Protein AF-A0A0C1K9M5-F1 (afdb_monomer)

Nearest PDB structures (foldseek):
  6gx7-assembly1_G  TM=5.230E-01  e=9.703E-03  Chlamydia pneumoniae
  4nrh-assembly2_C  TM=5.082E-01  e=1.438E-02  Chlamydia pneumoniae
  4p40-assembly1_A  TM=5.026E-01  e=2.987E-02  Chlamydia pneumoniae

Structure (mmCIF, N/CA/C/O backbone):
data_AF-A0A0C1K9M5-F1
#
_entry.id   AF-A0A0C1K9M5-F1
#
loop_
_atom_site.group_PDB
_atom_site.id
_atom_site.type_symbol
_atom_site.label_atom_id
_atom_site.label_alt_id
_atom_site.label_comp_id
_atom_site.label_asym_id
_atom_site.label_entity_id
_atom_site.label_seq_id
_atom_site.pdbx_PDB_ins_code
_atom_site.Cartn_x
_atom_site.Cartn_y
_atom_site.Cartn_z
_atom_site.occupancy
_atom_site.B_iso_or_equiv
_atom_site.auth_seq_id
_atom_site.auth_comp_id
_atom_site.auth_asym_id
_atom_site.auth_atom_id
_atom_site.pdbx_PDB_model_num
ATOM 1 N N . MET A 1 1 ? 26.621 -43.213 45.284 1.00 41.12 1 MET A N 1
ATOM 2 C CA . MET A 1 1 ? 25.323 -43.528 44.655 1.00 41.12 1 MET A CA 1
ATOM 3 C C . MET A 1 1 ? 25.323 -42.844 43.306 1.00 41.12 1 MET A C 1
ATOM 5 O O . MET A 1 1 ? 25.500 -41.634 43.260 1.00 41.12 1 MET A O 1
ATOM 9 N N . VAL A 1 2 ? 25.297 -43.631 42.234 1.00 40.66 2 VAL A N 1
ATOM 10 C CA . VAL A 1 2 ? 25.329 -43.137 40.853 1.00 40.66 2 VAL A CA 1
ATOM 11 C C . VAL A 1 2 ? 23.952 -42.550 40.565 1.00 40.66 2 VAL A C 1
ATOM 13 O O . VAL A 1 2 ? 22.961 -43.266 40.672 1.00 40.66 2 VAL A O 1
ATOM 16 N N . VAL A 1 3 ? 23.879 -41.248 40.294 1.00 47.62 3 VAL A N 1
ATOM 17 C CA . VAL A 1 3 ? 22.633 -40.621 39.842 1.00 47.62 3 VAL A CA 1
ATOM 18 C C . VAL A 1 3 ? 22.453 -41.049 38.392 1.00 47.62 3 VAL A C 1
ATOM 20 O O . VAL A 1 3 ? 23.206 -40.621 37.519 1.00 47.62 3 VAL A O 1
ATOM 23 N N . ASP A 1 4 ? 21.524 -41.973 38.170 1.00 48.09 4 ASP A N 1
ATOM 24 C CA . ASP A 1 4 ? 21.158 -42.450 36.844 1.00 48.09 4 ASP A CA 1
ATOM 25 C C . ASP A 1 4 ? 20.525 -41.288 36.058 1.00 48.09 4 ASP A C 1
ATOM 27 O O . ASP A 1 4 ? 19.419 -40.834 36.347 1.00 48.09 4 ASP A O 1
ATOM 31 N N . LEU A 1 5 ? 21.285 -40.737 35.110 1.00 51.62 5 LEU A N 1
ATOM 32 C CA . LEU A 1 5 ? 20.897 -39.603 34.265 1.00 51.62 5 LEU A CA 1
ATOM 33 C C . LEU A 1 5 ? 20.194 -40.058 32.969 1.00 51.62 5 LEU A C 1
ATOM 35 O O . LEU A 1 5 ? 19.967 -39.243 32.073 1.00 51.62 5 LEU A O 1
ATOM 39 N N . GLY A 1 6 ? 19.799 -41.334 32.860 1.00 53.66 6 GLY A N 1
ATOM 40 C CA . GLY A 1 6 ? 19.156 -41.909 31.671 1.00 53.66 6 GLY A CA 1
ATOM 41 C C . GLY A 1 6 ? 17.788 -41.315 31.295 1.00 53.66 6 GLY A C 1
ATOM 42 O O . GLY A 1 6 ? 17.236 -41.654 30.252 1.00 53.66 6 GLY A O 1
ATOM 43 N N . HIS A 1 7 ? 17.213 -40.426 32.111 1.00 53.59 7 HIS A N 1
ATOM 44 C CA . HIS A 1 7 ? 15.879 -39.847 31.883 1.00 53.59 7 HIS A CA 1
ATOM 45 C C . HIS A 1 7 ? 15.905 -38.490 31.152 1.00 53.59 7 HIS A C 1
ATOM 47 O O . HIS A 1 7 ? 14.859 -38.013 30.718 1.00 53.59 7 HIS A O 1
ATOM 53 N N . LEU A 1 8 ? 17.086 -37.887 30.963 1.00 51.19 8 LEU A N 1
ATOM 54 C CA . LEU A 1 8 ? 17.255 -36.593 30.278 1.00 51.19 8 LEU A CA 1
ATOM 55 C C . LEU A 1 8 ? 17.430 -36.706 28.753 1.00 51.19 8 LEU A C 1
ATOM 57 O O . LEU A 1 8 ? 17.388 -35.691 28.065 1.00 51.19 8 LEU A O 1
ATOM 61 N N . GLN A 1 9 ? 17.608 -37.918 28.215 1.00 57.06 9 GLN A N 1
ATOM 62 C CA . GLN A 1 9 ? 17.736 -38.163 26.768 1.00 57.06 9 GLN A CA 1
ATOM 63 C C . GLN A 1 9 ? 16.458 -38.706 26.109 1.00 57.06 9 GLN A C 1
ATOM 65 O O . GLN A 1 9 ? 16.409 -38.802 24.886 1.00 57.06 9 GLN A O 1
ATOM 70 N N . ASN A 1 10 ? 15.411 -39.012 26.886 1.00 58.88 10 ASN A N 1
ATOM 71 C CA . ASN A 1 10 ? 14.130 -39.483 26.359 1.00 58.88 10 ASN A CA 1
ATOM 72 C C . ASN A 1 10 ? 13.062 -38.374 26.409 1.00 58.88 10 ASN A C 1
ATOM 74 O O . ASN A 1 10 ? 12.832 -37.795 27.476 1.00 58.88 10 ASN A O 1
ATOM 78 N N . PRO A 1 11 ? 12.349 -38.103 25.296 1.00 61.44 11 PRO A N 1
ATOM 79 C CA . PRO A 1 11 ? 11.339 -37.044 25.230 1.00 61.44 11 PRO A CA 1
ATOM 80 C C . PRO A 1 11 ? 10.170 -37.264 26.200 1.00 61.44 11 PRO A C 1
ATOM 82 O O . PRO A 1 11 ? 9.521 -36.300 26.598 1.00 61.44 11 PRO A O 1
ATOM 85 N N . ASP A 1 12 ? 9.913 -38.504 26.623 1.00 59.03 12 ASP A N 1
ATOM 86 C CA . ASP A 1 12 ? 8.839 -38.819 27.571 1.00 59.03 12 ASP A CA 1
ATOM 87 C C . ASP A 1 12 ? 9.237 -38.614 29.043 1.00 59.03 12 ASP A C 1
ATOM 89 O O . ASP A 1 12 ? 8.390 -38.226 29.849 1.00 59.03 12 ASP A O 1
ATOM 93 N N . GLY A 1 13 ? 10.525 -38.747 29.387 1.00 63.34 13 GLY A N 1
ATOM 94 C CA . GLY A 1 13 ? 11.033 -38.417 30.727 1.00 63.34 13 GLY A CA 1
ATOM 95 C C . GLY A 1 13 ? 10.987 -36.911 30.999 1.00 63.34 13 GLY A C 1
ATOM 96 O O . GLY A 1 13 ? 10.534 -36.469 32.055 1.00 63.34 13 GLY A O 1
ATOM 97 N N . LEU A 1 14 ? 11.337 -36.104 29.993 1.00 62.19 14 LEU A N 1
ATOM 98 C CA . LEU A 1 14 ? 11.203 -34.645 30.049 1.00 62.19 14 LEU A CA 1
ATOM 99 C C . LEU A 1 14 ? 9.739 -34.197 30.175 1.00 62.19 14 LEU A C 1
ATOM 101 O O . LEU A 1 14 ? 9.457 -33.257 30.916 1.00 62.19 14 LEU A O 1
ATOM 105 N N . LYS A 1 15 ? 8.794 -34.878 29.509 1.00 65.81 15 LYS A N 1
ATOM 106 C CA . LYS A 1 15 ? 7.354 -34.591 29.652 1.00 65.81 15 LYS A CA 1
ATOM 107 C C . LYS A 1 15 ? 6.842 -34.875 31.062 1.00 65.81 15 LYS A C 1
ATOM 109 O O . LYS A 1 15 ? 6.072 -34.067 31.572 1.00 65.81 15 LYS A O 1
ATOM 114 N N . GLN A 1 16 ? 7.263 -35.973 31.691 1.00 67.81 16 GLN A N 1
ATOM 115 C CA . GLN A 1 16 ? 6.878 -36.283 33.073 1.00 67.81 16 GLN A CA 1
ATOM 116 C C . GLN A 1 16 ? 7.401 -35.236 34.060 1.00 67.81 16 GLN A C 1
ATOM 118 O O . GLN A 1 16 ? 6.644 -34.778 34.912 1.00 67.81 16 GLN A O 1
ATOM 123 N N . ILE A 1 17 ? 8.648 -34.784 33.896 1.00 67.56 17 ILE A N 1
ATOM 124 C CA . ILE A 1 17 ? 9.224 -33.718 34.732 1.00 67.56 17 ILE A CA 1
ATOM 125 C C . ILE A 1 17 ? 8.465 -32.397 34.527 1.00 67.56 17 ILE A C 1
ATOM 127 O O . ILE A 1 17 ? 8.112 -31.726 35.496 1.00 67.56 17 ILE A O 1
ATOM 131 N N . LEU A 1 18 ? 8.149 -32.038 33.277 1.00 68.88 18 LEU A N 1
ATOM 132 C CA . LEU A 1 18 ? 7.393 -30.820 32.966 1.00 68.88 18 LEU A CA 1
ATOM 133 C C . LEU A 1 18 ? 5.953 -30.867 33.506 1.00 68.88 18 LEU A C 1
ATOM 135 O O . LEU A 1 18 ? 5.387 -29.832 33.856 1.00 68.88 18 LEU A O 1
ATOM 139 N N . MET A 1 19 ? 5.350 -32.058 33.542 1.00 68.88 19 MET A N 1
ATOM 140 C CA . MET A 1 19 ? 4.014 -32.287 34.089 1.00 68.88 19 MET A CA 1
ATOM 141 C C . MET A 1 19 ? 4.025 -32.151 35.616 1.00 68.88 19 MET A C 1
ATOM 143 O O . MET A 1 19 ? 3.214 -31.388 36.132 1.00 68.88 19 MET A O 1
ATOM 147 N N . GLY A 1 20 ? 5.007 -32.745 36.303 1.00 67.69 20 GLY A N 1
ATOM 148 C CA . GLY A 1 20 ? 5.200 -32.572 37.748 1.00 67.69 20 GLY A CA 1
ATOM 149 C C . GLY A 1 20 ? 5.443 -31.112 38.148 1.00 67.69 20 GLY A C 1
ATOM 150 O O . GLY A 1 20 ? 4.781 -30.599 39.041 1.00 67.69 20 GLY A O 1
ATOM 151 N N . MET A 1 21 ? 6.278 -30.377 37.401 1.00 68.06 21 MET A N 1
ATOM 152 C CA . MET A 1 21 ? 6.503 -28.941 37.647 1.00 68.06 21 MET A CA 1
ATOM 153 C C . MET A 1 21 ? 5.236 -28.086 37.480 1.00 68.06 21 MET A C 1
ATOM 155 O O . MET A 1 21 ? 5.058 -27.090 38.182 1.00 68.06 21 MET A O 1
ATOM 159 N N . LYS A 1 22 ? 4.348 -28.438 36.542 1.00 64.88 22 LYS A N 1
ATOM 160 C CA . LYS A 1 22 ? 3.057 -27.748 36.378 1.00 64.88 22 LYS A CA 1
ATOM 161 C C . LYS A 1 22 ? 2.092 -28.066 37.515 1.00 64.88 22 LYS A C 1
ATOM 163 O O . LYS A 1 22 ? 1.300 -27.199 37.882 1.00 64.88 22 LYS A O 1
ATOM 168 N N . GLU A 1 23 ? 2.151 -29.281 38.041 1.00 66.31 23 GLU A N 1
ATOM 169 C CA . GLU A 1 23 ? 1.320 -29.744 39.148 1.00 66.31 23 GLU A CA 1
ATOM 170 C C . GLU A 1 23 ? 1.734 -29.073 40.466 1.00 66.31 23 GLU A C 1
ATOM 172 O O . GLU A 1 23 ? 0.872 -28.553 41.176 1.00 66.31 23 GLU A O 1
ATOM 177 N N . ASP A 1 24 ? 3.040 -28.922 40.704 1.00 64.31 24 ASP A N 1
ATOM 178 C CA . ASP A 1 24 ? 3.591 -28.171 41.840 1.00 64.31 24 ASP A CA 1
ATOM 179 C C . ASP A 1 24 ? 3.262 -26.669 41.759 1.00 64.31 24 ASP A C 1
ATOM 181 O O . ASP A 1 24 ? 2.847 -26.045 42.732 1.00 64.31 24 ASP A O 1
ATOM 185 N N . GLN A 1 25 ? 3.330 -26.063 40.568 1.00 64.69 25 GLN A N 1
ATOM 186 C CA . GLN A 1 25 ? 2.895 -24.669 40.399 1.00 64.69 25 GLN A CA 1
ATOM 187 C C . GLN A 1 25 ? 1.384 -24.481 40.576 1.00 64.69 25 GLN A C 1
ATOM 189 O O . GLN A 1 25 ? 0.926 -23.397 40.953 1.00 64.69 25 GLN A O 1
ATOM 194 N N . ALA A 1 26 ? 0.585 -25.495 40.242 1.00 66.94 26 ALA A N 1
ATOM 195 C CA . ALA A 1 26 ? -0.855 -25.461 40.447 1.00 66.94 26 ALA A CA 1
ATOM 196 C C . ALA A 1 26 ? -1.200 -25.608 41.934 1.00 66.94 26 ALA A C 1
ATOM 198 O O . ALA A 1 26 ? -2.059 -24.869 42.423 1.00 66.94 26 ALA A O 1
ATOM 199 N N . SER A 1 27 ? -0.508 -26.491 42.658 1.00 65.44 27 SER A N 1
ATOM 200 C CA . SER A 1 27 ? -0.693 -26.682 44.097 1.00 65.44 27 SER A CA 1
ATOM 201 C C . SER A 1 27 ? -0.268 -25.437 44.886 1.00 65.44 27 SER A C 1
ATOM 203 O O . SER A 1 27 ? -1.062 -24.944 45.687 1.00 65.44 27 SER A O 1
ATOM 205 N N . ASP A 1 28 ? 0.868 -24.813 44.560 1.00 65.44 28 ASP A N 1
ATOM 206 C CA . ASP A 1 28 ? 1.314 -23.555 45.179 1.00 65.44 28 ASP A CA 1
ATOM 207 C C . ASP A 1 28 ? 0.315 -22.407 44.969 1.00 65.44 28 ASP A C 1
ATOM 209 O O . ASP A 1 28 ? 0.005 -21.647 45.891 1.00 65.44 28 ASP A O 1
ATOM 213 N N . LYS A 1 29 ? -0.267 -22.294 43.766 1.00 67.50 29 LYS A N 1
ATOM 214 C CA . LYS A 1 29 ? -1.312 -21.294 43.479 1.00 67.50 29 LYS A CA 1
ATOM 215 C C . LYS A 1 29 ? -2.590 -21.543 44.274 1.00 67.50 29 LYS A C 1
ATOM 217 O O . LYS A 1 29 ? -3.260 -20.581 44.657 1.00 67.50 29 LYS A O 1
ATOM 222 N N . LEU A 1 30 ? -2.956 -22.802 44.503 1.00 68.44 30 LEU A N 1
ATOM 223 C CA . LEU A 1 30 ? -4.118 -23.158 45.317 1.00 68.44 30 LEU A CA 1
ATOM 224 C C . LEU A 1 30 ? -3.871 -22.856 46.798 1.00 68.44 30 LEU A C 1
ATOM 226 O O . LEU A 1 30 ? -4.753 -22.296 47.446 1.00 68.44 30 LEU A O 1
ATOM 230 N N . VAL A 1 31 ? -2.667 -23.128 47.306 1.00 69.19 31 VAL A N 1
ATOM 231 C CA . VAL A 1 31 ? -2.263 -22.794 48.681 1.00 69.19 31 VAL A CA 1
ATOM 232 C C . VAL A 1 31 ? -2.235 -21.278 48.890 1.00 69.19 31 VAL A C 1
ATOM 234 O O . VAL A 1 31 ? -2.788 -20.788 49.874 1.00 69.19 31 VAL A O 1
ATOM 237 N N . ALA A 1 32 ? -1.694 -20.513 47.938 1.00 65.94 32 ALA A N 1
ATOM 238 C CA . ALA A 1 32 ? -1.711 -19.051 47.992 1.00 65.94 32 ALA A CA 1
ATOM 239 C C . ALA A 1 32 ? -3.145 -18.490 47.991 1.00 65.94 32 ALA A C 1
ATOM 241 O O . ALA A 1 32 ? -3.464 -17.603 48.782 1.00 65.94 32 ALA A O 1
ATOM 242 N N . LYS A 1 33 ? -4.042 -19.040 47.161 1.00 68.50 33 LYS A N 1
ATOM 243 C CA . LYS A 1 33 ? -5.465 -18.662 47.168 1.00 68.50 33 LYS A CA 1
ATOM 244 C C . LYS A 1 33 ? -6.150 -19.010 48.488 1.00 68.50 33 LYS A C 1
ATOM 246 O O . LYS A 1 33 ? -6.892 -18.185 49.010 1.00 68.50 33 LYS A O 1
ATOM 251 N N . ALA A 1 34 ? -5.888 -20.190 49.044 1.00 69.38 34 ALA A N 1
ATOM 252 C CA . ALA A 1 34 ? -6.443 -20.600 50.331 1.00 69.38 34 ALA A CA 1
ATOM 253 C C . ALA A 1 34 ? -5.961 -19.694 51.478 1.00 69.38 34 ALA A C 1
ATOM 255 O O . ALA A 1 34 ? -6.756 -19.329 52.341 1.00 69.38 34 ALA A O 1
ATOM 256 N N . ALA A 1 35 ? -4.693 -19.269 51.458 1.00 69.44 35 ALA A N 1
ATOM 257 C CA . ALA A 1 35 ? -4.140 -18.337 52.439 1.00 69.44 35 ALA A CA 1
ATOM 258 C C . ALA A 1 35 ? -4.779 -16.940 52.352 1.00 69.44 35 ALA A C 1
ATOM 260 O O . ALA A 1 35 ? -5.082 -16.344 53.387 1.00 69.44 35 ALA A O 1
ATOM 261 N N . ILE A 1 36 ? -5.041 -16.441 51.137 1.00 70.19 36 ILE A N 1
ATOM 262 C CA . ILE A 1 36 ? -5.749 -15.168 50.927 1.00 70.19 36 ILE A CA 1
ATOM 263 C C . ILE A 1 36 ? -7.175 -15.262 51.480 1.00 70.19 36 ILE A C 1
ATOM 265 O O . ILE A 1 36 ? -7.547 -14.445 52.318 1.00 70.19 36 ILE A O 1
ATOM 269 N N . ILE A 1 37 ? -7.926 -16.306 51.118 1.00 70.88 37 ILE A N 1
ATOM 270 C CA . ILE A 1 37 ? -9.303 -16.515 51.597 1.00 70.88 37 ILE A CA 1
ATOM 271 C C . ILE A 1 37 ? -9.343 -16.633 53.129 1.00 70.88 37 ILE A C 1
ATOM 273 O O . ILE A 1 37 ? -10.191 -16.026 53.777 1.00 70.88 37 ILE A O 1
ATOM 277 N N . ALA A 1 38 ? -8.401 -17.361 53.735 1.00 68.88 38 ALA A N 1
ATOM 278 C CA . ALA A 1 38 ? -8.312 -17.478 55.190 1.00 68.88 38 ALA A CA 1
ATOM 279 C C . ALA A 1 38 ? -7.983 -16.134 55.868 1.00 68.88 38 ALA A C 1
ATOM 281 O O . ALA A 1 38 ? -8.487 -15.846 56.956 1.00 68.88 38 ALA A O 1
ATOM 282 N N . SER A 1 39 ? -7.157 -15.296 55.233 1.00 67.25 39 SER A N 1
ATOM 283 C CA . SER A 1 39 ? -6.843 -13.954 55.734 1.00 67.25 39 SER A CA 1
ATOM 284 C C . SER A 1 39 ? -8.034 -12.994 55.634 1.00 67.25 39 SER A C 1
ATOM 286 O O . SER A 1 39 ? -8.283 -12.244 56.577 1.00 67.25 39 SER A O 1
ATOM 288 N N . GLU A 1 40 ? -8.817 -13.080 54.556 1.00 68.38 40 GLU A N 1
ATOM 289 C CA . GLU A 1 40 ? -10.050 -12.309 54.360 1.00 68.38 40 GLU A CA 1
ATOM 290 C C . GLU A 1 40 ? -11.115 -12.715 55.386 1.00 68.38 40 GLU A C 1
ATOM 292 O O . GLU A 1 40 ? -11.663 -11.856 56.073 1.00 68.38 40 GLU A O 1
ATOM 297 N N . GLN A 1 41 ? -11.316 -14.018 55.604 1.00 68.88 41 GLN A N 1
ATOM 298 C CA . GLN A 1 41 ? -12.252 -14.523 56.616 1.00 68.88 41 GLN A CA 1
ATOM 299 C C . GLN A 1 41 ? -11.866 -14.098 58.039 1.00 68.88 41 GLN A C 1
ATOM 301 O O . GLN A 1 41 ? -12.727 -13.763 58.853 1.00 68.88 41 GLN A O 1
ATOM 306 N N . LYS A 1 42 ? -10.565 -14.076 58.357 1.00 68.69 42 LYS A N 1
ATOM 307 C CA . LYS A 1 42 ? -10.082 -13.623 59.668 1.00 68.69 42 LYS A CA 1
ATOM 308 C C . LYS A 1 42 ? -10.295 -12.118 59.866 1.00 68.69 42 LYS A C 1
ATOM 310 O O . LYS A 1 42 ? -10.619 -11.704 60.978 1.00 68.69 42 LYS A O 1
ATOM 315 N N . ALA A 1 43 ? -10.154 -11.319 58.808 1.00 63.94 43 ALA A N 1
ATOM 316 C CA . ALA A 1 43 ? -10.455 -9.890 58.835 1.00 63.94 43 ALA A CA 1
ATOM 317 C C . ALA A 1 43 ? -11.964 -9.625 59.000 1.00 63.94 43 ALA A C 1
ATOM 319 O O . ALA A 1 43 ? -12.346 -8.803 59.831 1.00 63.94 43 ALA A O 1
ATOM 320 N N . GLU A 1 44 ? -12.824 -10.372 58.300 1.00 64.75 44 GLU A N 1
ATOM 321 C CA . GLU A 1 44 ? -14.287 -10.260 58.419 1.00 64.75 44 GLU A CA 1
ATOM 322 C C . GLU A 1 44 ? -14.795 -10.624 59.823 1.00 64.75 44 GLU A C 1
ATOM 324 O O . GLU A 1 44 ? -15.626 -9.910 60.388 1.00 64.75 44 GLU A O 1
ATOM 329 N N . LEU A 1 45 ? -14.257 -11.684 60.437 1.00 62.50 45 LEU A N 1
ATOM 330 C CA . LEU A 1 45 ? -14.605 -12.078 61.809 1.00 62.50 45 LEU A CA 1
ATOM 331 C C . LEU A 1 45 ? -14.176 -11.028 62.846 1.00 62.50 45 LEU A C 1
ATOM 333 O O . LEU A 1 45 ? -14.889 -10.783 63.821 1.00 62.50 45 LEU A O 1
ATOM 337 N N . GLN A 1 46 ? -13.027 -10.382 62.639 1.00 63.78 46 GLN A N 1
ATOM 338 C CA . GLN A 1 46 ? -12.542 -9.315 63.516 1.00 63.78 46 GLN A CA 1
ATOM 339 C C . GLN A 1 46 ? -13.360 -8.021 63.346 1.00 63.78 46 GLN A C 1
ATOM 341 O O . GLN A 1 46 ? -13.580 -7.295 64.320 1.00 63.78 46 GLN A O 1
ATOM 346 N N . GLU A 1 47 ? -13.873 -7.757 62.140 1.00 60.25 47 GLU A N 1
ATOM 347 C CA . GLU A 1 47 ? -14.815 -6.664 61.886 1.00 60.25 47 GLU A CA 1
ATOM 348 C C . GLU A 1 47 ? -16.158 -6.892 62.593 1.00 60.25 47 GLU A C 1
ATOM 350 O O . GLU A 1 47 ? -16.620 -5.986 63.290 1.00 60.25 47 GLU A O 1
ATOM 355 N N . GLN A 1 48 ? -16.734 -8.095 62.520 1.00 59.84 48 GLN A N 1
ATOM 356 C CA . GLN A 1 48 ? -18.009 -8.425 63.179 1.00 59.84 48 GLN A CA 1
ATOM 357 C C . GLN A 1 48 ? -17.951 -8.242 64.705 1.00 59.84 48 GLN A C 1
ATOM 359 O O . GLN A 1 48 ? -18.858 -7.662 65.298 1.00 59.84 48 GLN A O 1
ATOM 364 N N . GLN A 1 49 ? -16.841 -8.626 65.345 1.00 58.34 49 GLN A N 1
ATOM 365 C CA . GLN A 1 49 ? -16.642 -8.424 66.789 1.00 58.34 49 GLN A CA 1
ATOM 366 C C . GLN A 1 49 ? -16.476 -6.947 67.191 1.00 58.34 49 GLN A C 1
ATOM 368 O O . GLN A 1 49 ? -16.708 -6.581 68.347 1.00 58.34 49 GLN A O 1
ATOM 373 N N . SER A 1 50 ? -16.052 -6.087 66.259 1.00 56.12 50 SER A N 1
ATOM 374 C CA . SER A 1 50 ? -15.933 -4.642 66.490 1.00 56.12 50 SER A CA 1
ATOM 375 C C . SER A 1 50 ? -17.265 -3.899 66.325 1.00 56.12 50 SER A C 1
ATOM 377 O O . SER A 1 50 ? -17.470 -2.868 66.967 1.00 56.12 50 SER A O 1
ATOM 379 N N . GLU A 1 51 ? -18.188 -4.439 65.523 1.00 53.56 51 GLU A N 1
ATOM 380 C CA . GLU A 1 51 ? -19.518 -3.865 65.281 1.00 53.56 51 GLU A CA 1
ATOM 381 C C . GLU A 1 51 ? -20.466 -4.033 66.482 1.00 53.56 51 GLU A C 1
ATOM 383 O O . GLU A 1 51 ? -21.248 -3.126 66.763 1.00 53.56 51 GLU A O 1
ATOM 388 N N . GLU A 1 52 ? -20.347 -5.119 67.256 1.00 57.06 52 GLU A N 1
ATOM 389 C CA . GLU A 1 52 ? -21.159 -5.343 68.468 1.00 57.06 52 GLU A CA 1
ATOM 390 C C . GLU A 1 52 ? -20.823 -4.384 69.624 1.00 57.06 52 GLU A C 1
ATOM 392 O O . GLU A 1 52 ? -21.661 -4.129 70.488 1.00 57.06 52 GLU A O 1
ATOM 397 N N . LYS A 1 53 ? -19.608 -3.822 69.650 1.00 59.44 53 LYS A N 1
ATOM 398 C CA . LYS A 1 53 ? -19.132 -2.982 70.764 1.00 59.44 53 LYS A CA 1
ATOM 399 C C . LYS A 1 53 ? -19.341 -1.482 70.555 1.00 59.44 53 LYS A C 1
ATOM 401 O O . LYS A 1 53 ? -19.208 -0.728 71.517 1.00 59.44 53 LYS A O 1
ATOM 406 N N . ASN A 1 54 ? -19.654 -1.021 69.338 1.00 68.00 54 ASN A N 1
ATOM 407 C CA . ASN A 1 54 ? -19.880 0.404 69.080 1.00 68.00 54 ASN A CA 1
ATOM 408 C C . ASN A 1 54 ? -20.886 0.657 67.933 1.00 68.00 54 ASN A C 1
ATOM 410 O O . ASN A 1 54 ? -20.499 0.683 66.759 1.00 68.00 54 ASN A O 1
ATOM 414 N N . PRO A 1 55 ? -22.165 0.934 68.250 1.00 63.19 55 PRO A N 1
ATOM 415 C CA . PRO A 1 55 ? -23.210 1.131 67.245 1.00 63.19 55 PRO A CA 1
ATOM 416 C C . PRO A 1 55 ? -22.999 2.380 66.368 1.00 63.19 55 PRO A C 1
ATOM 418 O O . PRO A 1 55 ? -23.476 2.416 65.232 1.00 63.19 55 PRO A O 1
ATOM 421 N N . LEU A 1 56 ? -22.248 3.387 66.836 1.00 64.62 56 LEU A N 1
ATOM 422 C CA . LEU A 1 56 ? -21.940 4.585 66.043 1.00 64.62 56 LEU A CA 1
ATOM 423 C C . LEU A 1 56 ? -20.914 4.292 64.936 1.00 64.62 56 LEU A C 1
ATOM 425 O O . LEU A 1 56 ? -21.035 4.797 63.819 1.00 64.62 56 LEU A O 1
ATOM 429 N N . ALA A 1 57 ? -19.927 3.437 65.222 1.00 63.12 57 ALA A N 1
ATOM 430 C CA . ALA A 1 57 ? -18.916 3.026 64.249 1.00 63.12 57 ALA A CA 1
ATOM 431 C C . ALA A 1 57 ? -19.523 2.176 63.117 1.00 63.12 57 ALA A C 1
ATOM 433 O O . ALA A 1 57 ? -19.127 2.311 61.957 1.00 63.12 57 ALA A O 1
ATOM 434 N N . ALA A 1 58 ? -20.534 1.360 63.431 1.00 63.03 58 ALA A N 1
ATOM 435 C CA . ALA A 1 58 ? -21.284 0.590 62.441 1.00 63.03 58 ALA A CA 1
ATOM 436 C C . ALA A 1 58 ? -22.086 1.495 61.482 1.00 63.03 58 ALA A C 1
ATOM 438 O O . ALA A 1 58 ? -22.126 1.240 60.277 1.00 63.03 58 ALA A O 1
ATOM 439 N N . ALA A 1 59 ? -22.685 2.581 61.985 1.00 64.88 59 ALA A N 1
ATOM 440 C CA . ALA A 1 59 ? -23.429 3.535 61.159 1.00 64.88 59 ALA A CA 1
ATOM 441 C C . ALA A 1 59 ? -22.519 4.304 60.179 1.00 64.88 59 ALA A C 1
ATOM 443 O O . ALA A 1 59 ? -22.822 4.366 58.987 1.00 64.88 59 ALA A O 1
ATOM 444 N N . LEU A 1 60 ? -21.370 4.802 60.652 1.00 64.75 60 LEU A N 1
ATOM 445 C CA . LEU A 1 60 ? -20.373 5.507 59.828 1.00 64.75 60 LEU A CA 1
ATOM 446 C C . LEU A 1 60 ? -19.780 4.615 58.722 1.00 64.75 60 LEU A C 1
ATOM 448 O O . LEU A 1 60 ? -19.614 5.041 57.577 1.00 64.75 60 LEU A O 1
ATOM 452 N N . ARG A 1 61 ? -19.532 3.335 59.017 1.00 62.69 61 ARG A N 1
ATOM 453 C CA . ARG A 1 61 ? -19.016 2.384 58.020 1.00 62.69 61 ARG A CA 1
ATOM 454 C C . ARG A 1 61 ? -20.053 1.992 56.966 1.00 62.69 61 ARG A C 1
ATOM 456 O O . ARG A 1 61 ? -19.686 1.750 55.816 1.00 62.69 61 ARG A O 1
ATOM 463 N N . ARG A 1 62 ? -21.347 1.955 57.310 1.00 63.84 62 ARG A N 1
ATOM 464 C CA . ARG A 1 62 ? -22.431 1.725 56.334 1.00 63.84 62 ARG A CA 1
ATOM 465 C C . ARG A 1 62 ? -22.527 2.868 55.324 1.00 63.84 62 ARG A C 1
ATOM 467 O O . ARG A 1 62 ? -22.652 2.587 54.131 1.00 63.84 62 ARG A O 1
ATOM 474 N N . SER A 1 63 ? -22.383 4.120 55.767 1.00 60.72 63 SER A N 1
ATOM 475 C CA . SER A 1 63 ? -22.285 5.262 54.849 1.00 60.72 63 SER A CA 1
ATOM 476 C C . SER A 1 63 ? -21.038 5.181 53.965 1.00 60.72 63 SER A C 1
ATOM 478 O O . SER A 1 63 ? -21.147 5.363 52.754 1.00 60.72 63 SER A O 1
ATOM 480 N N . ASP A 1 64 ? -19.881 4.794 54.511 1.00 60.66 64 ASP A N 1
ATOM 481 C CA . ASP A 1 64 ? -18.655 4.633 53.717 1.00 60.66 64 ASP A CA 1
ATOM 482 C C . ASP A 1 64 ? -18.765 3.519 52.666 1.00 60.66 64 ASP A C 1
ATOM 484 O O . ASP A 1 64 ? -18.297 3.681 51.536 1.00 60.66 64 ASP A O 1
ATOM 488 N N . ARG A 1 65 ? -19.410 2.389 52.994 1.00 60.69 65 ARG A N 1
ATOM 489 C CA . ARG A 1 65 ? -19.673 1.306 52.028 1.00 60.69 65 ARG A CA 1
ATOM 490 C C . ARG A 1 65 ? -20.616 1.770 50.912 1.00 60.69 65 ARG A C 1
ATOM 492 O O . ARG A 1 65 ? -20.352 1.461 49.751 1.00 60.69 65 ARG A O 1
ATOM 499 N N . GLN A 1 66 ? -21.651 2.557 51.219 1.00 60.47 66 GLN A N 1
ATOM 500 C CA . GLN A 1 66 ? -22.536 3.145 50.200 1.00 60.47 66 GLN A CA 1
ATOM 501 C C . GLN A 1 66 ? -21.798 4.145 49.295 1.00 60.47 66 GLN A C 1
ATOM 503 O O . GLN A 1 66 ? -21.967 4.110 48.074 1.00 60.47 66 GLN A O 1
ATOM 508 N N . ILE A 1 67 ? -20.911 4.974 49.853 1.00 60.91 67 ILE A N 1
ATOM 509 C CA . ILE A 1 67 ? -20.092 5.920 49.079 1.00 60.91 67 ILE A CA 1
ATOM 510 C C . ILE A 1 67 ? -19.082 5.173 48.186 1.00 60.91 67 ILE A C 1
ATOM 512 O O . ILE A 1 67 ? -18.913 5.509 47.009 1.00 60.91 67 ILE A O 1
ATOM 516 N N . LYS A 1 68 ? -18.448 4.103 48.684 1.00 59.94 68 LYS A N 1
ATOM 517 C CA . LYS A 1 68 ? -17.552 3.236 47.890 1.00 59.94 68 LYS A CA 1
ATOM 518 C C . LYS A 1 68 ? -18.293 2.477 46.779 1.00 59.94 68 LYS A C 1
ATOM 520 O O . LYS A 1 68 ? -17.785 2.363 45.662 1.00 59.94 68 LYS A O 1
ATOM 525 N N . ALA A 1 69 ? -19.514 2.009 47.033 1.00 59.97 69 ALA A N 1
ATOM 526 C CA . ALA A 1 69 ? -20.354 1.380 46.014 1.00 59.97 69 ALA A CA 1
ATOM 527 C C . ALA A 1 69 ? -20.737 2.377 44.904 1.00 59.97 69 ALA A C 1
ATOM 529 O O . ALA A 1 69 ? -20.626 2.061 43.719 1.00 59.97 69 ALA A O 1
ATOM 530 N N . HIS A 1 70 ? -21.086 3.614 45.265 1.00 57.34 70 HIS A N 1
ATOM 531 C CA . HIS A 1 70 ? -21.448 4.641 44.290 1.00 57.34 70 HIS A CA 1
ATOM 532 C C . HIS A 1 70 ? -20.236 5.120 43.473 1.00 57.34 70 HIS A C 1
ATOM 534 O O . HIS A 1 70 ? -20.326 5.290 42.260 1.00 57.34 70 HIS A O 1
ATOM 540 N N . THR A 1 71 ? -19.068 5.280 44.099 1.00 59.50 71 THR A N 1
ATOM 541 C CA . THR A 1 71 ? -17.827 5.662 43.398 1.00 59.50 71 THR A CA 1
ATOM 542 C C . THR A 1 71 ? -17.283 4.550 42.502 1.00 59.50 71 THR A C 1
ATOM 544 O O . THR A 1 71 ? -16.798 4.849 41.413 1.00 59.50 71 THR A O 1
ATOM 547 N N . SER A 1 72 ? -17.403 3.275 42.890 1.00 59.19 72 SER A N 1
ATOM 548 C CA . SER A 1 72 ? -17.035 2.150 42.017 1.00 59.19 72 SER A CA 1
ATOM 549 C C . SER A 1 72 ? -17.987 2.005 40.826 1.00 59.19 72 SER A C 1
ATOM 551 O O . SER A 1 72 ? -17.524 1.775 39.713 1.00 59.19 72 SER A O 1
ATOM 553 N N . SER A 1 73 ? -19.292 2.232 41.017 1.00 57.25 73 SER A N 1
ATOM 554 C CA . SER A 1 73 ? -20.277 2.265 39.927 1.00 57.25 73 SER A CA 1
ATOM 555 C C . SER A 1 73 ? -20.023 3.427 38.959 1.00 57.25 73 SER A C 1
ATOM 557 O O . SER A 1 73 ? -20.002 3.235 37.746 1.00 57.25 73 SER A O 1
ATOM 559 N N . VAL A 1 74 ? -19.709 4.621 39.475 1.00 57.59 74 VAL A N 1
ATOM 560 C CA . VAL A 1 74 ? -19.359 5.790 38.649 1.00 57.59 74 VAL A CA 1
ATOM 561 C C . VAL A 1 74 ? -18.024 5.599 37.920 1.00 57.59 74 VAL A C 1
ATOM 563 O O . VAL A 1 74 ? -17.903 6.018 36.770 1.00 57.59 74 VAL A O 1
ATOM 566 N N . LYS A 1 75 ? -17.031 4.937 38.531 1.00 57.66 75 LYS A N 1
ATOM 567 C CA . LYS A 1 75 ? -15.777 4.566 37.852 1.00 57.66 75 LYS A CA 1
ATOM 568 C C . LYS A 1 75 ? -16.014 3.537 36.748 1.00 57.66 75 LYS A C 1
ATOM 570 O O . LYS A 1 75 ? -15.573 3.779 35.634 1.00 57.66 75 LYS A O 1
ATOM 575 N N . LYS A 1 76 ? -16.805 2.488 37.001 1.00 56.12 76 LYS A N 1
ATOM 576 C CA . LYS A 1 76 ? -17.216 1.518 35.970 1.00 56.12 76 LYS A CA 1
ATOM 577 C C . LYS A 1 76 ? -18.010 2.174 34.839 1.00 56.12 76 LYS A C 1
ATOM 579 O O . LYS A 1 76 ? -17.804 1.843 33.681 1.00 56.12 76 LYS A O 1
ATOM 584 N N . ALA A 1 77 ? -18.874 3.142 35.146 1.00 53.97 77 ALA A N 1
ATOM 585 C CA . ALA A 1 77 ? -19.612 3.903 34.139 1.00 53.97 77 ALA A CA 1
ATOM 586 C C . ALA A 1 77 ? -18.714 4.872 33.348 1.00 53.97 77 ALA A C 1
ATOM 588 O O . ALA A 1 77 ? -18.956 5.095 32.164 1.00 53.97 77 ALA A O 1
ATOM 589 N N . LYS A 1 78 ? -17.666 5.434 33.967 1.00 52.09 78 LYS A N 1
ATOM 590 C CA . LYS A 1 78 ? -16.635 6.217 33.268 1.00 52.09 78 LY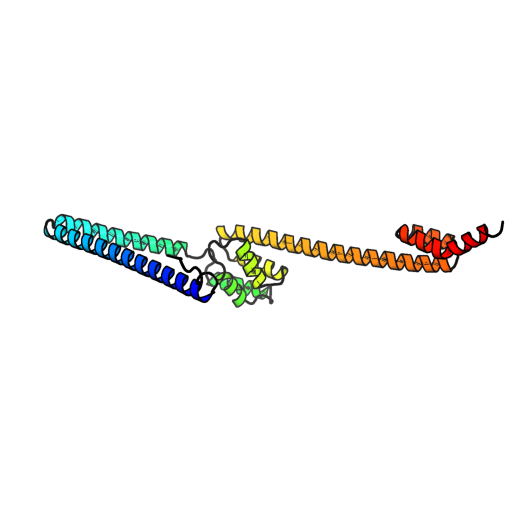S A CA 1
ATOM 591 C C . LYS A 1 78 ? -15.746 5.339 32.391 1.00 52.09 78 LYS A C 1
ATOM 593 O O . LYS A 1 78 ? -15.493 5.729 31.263 1.00 52.09 78 LYS A O 1
ATOM 598 N N . GLU A 1 79 ? -15.328 4.167 32.857 1.00 50.53 79 GLU A N 1
ATOM 599 C CA . GLU A 1 79 ? -14.569 3.189 32.063 1.00 50.53 79 GLU A CA 1
ATOM 600 C C . GLU A 1 79 ? -15.405 2.654 30.892 1.00 50.53 79 GLU A C 1
ATOM 602 O O . GLU A 1 79 ? -14.922 2.605 29.767 1.00 50.53 79 GLU A O 1
ATOM 607 N N . ALA A 1 80 ? -16.694 2.378 31.106 1.00 49.44 80 ALA A N 1
ATOM 608 C CA . ALA A 1 80 ? -17.617 1.992 30.039 1.00 49.44 80 ALA A CA 1
ATOM 609 C C . ALA A 1 80 ? -17.899 3.128 29.035 1.00 49.44 80 ALA A C 1
ATOM 611 O O . ALA A 1 80 ? -18.164 2.853 27.868 1.00 49.44 80 ALA A O 1
ATOM 612 N N . LYS A 1 81 ? -17.826 4.400 29.458 1.00 49.12 81 LYS A N 1
ATOM 613 C CA . LYS A 1 81 ? -17.908 5.570 28.561 1.00 49.12 81 LYS A CA 1
ATOM 614 C C . LYS A 1 81 ? -16.588 5.886 27.853 1.00 49.12 81 LYS A C 1
ATOM 616 O O . LYS A 1 81 ? -16.627 6.360 26.731 1.00 49.12 81 LYS A O 1
ATOM 621 N N . LEU A 1 82 ? -15.438 5.595 28.456 1.00 46.78 82 LEU A N 1
ATOM 622 C CA . LEU A 1 82 ? -14.129 5.649 27.789 1.00 46.78 82 LEU A CA 1
ATOM 623 C C . LEU A 1 82 ? -13.956 4.515 26.767 1.00 46.78 82 LEU A C 1
ATOM 625 O O . LEU A 1 82 ? -13.220 4.681 25.805 1.00 46.78 82 LEU A O 1
ATOM 629 N N . ALA A 1 83 ? -14.681 3.408 26.940 1.00 46.41 83 ALA A N 1
ATOM 630 C CA . ALA A 1 83 ? -14.818 2.340 25.952 1.00 46.41 83 ALA A CA 1
ATOM 631 C C . ALA A 1 83 ? -15.889 2.624 24.873 1.00 46.41 83 ALA A C 1
ATOM 633 O O . ALA A 1 83 ? -16.123 1.778 24.005 1.00 46.41 83 ALA A O 1
ATOM 634 N N . GLN A 1 84 ? -16.561 3.788 24.895 1.00 48.97 84 GLN A N 1
ATOM 635 C CA . GLN A 1 84 ? -17.372 4.229 23.756 1.00 48.97 84 GLN A CA 1
ATOM 636 C C . GLN A 1 84 ? -16.430 4.697 22.649 1.00 48.97 84 GLN A C 1
ATOM 638 O O . GLN A 1 84 ? -16.027 5.854 22.595 1.00 48.97 84 GLN A O 1
ATOM 643 N N . LYS A 1 85 ? -16.056 3.705 21.834 1.00 56.03 85 LYS A N 1
ATOM 644 C CA . LYS A 1 85 ? -15.452 3.732 20.501 1.00 56.03 85 LYS A CA 1
ATOM 645 C C . LYS A 1 85 ? -15.189 5.137 19.959 1.00 56.03 85 LYS A C 1
ATOM 647 O O . LYS A 1 85 ? -16.124 5.899 19.728 1.00 56.03 85 LYS A O 1
ATOM 652 N N . LYS A 1 86 ? -13.933 5.398 19.587 1.00 61.97 86 LYS A N 1
ATOM 653 C CA . LYS A 1 86 ? -13.492 6.537 18.755 1.00 61.97 86 LYS A CA 1
ATOM 654 C C . LYS A 1 86 ? -14.096 6.527 17.334 1.00 61.97 86 LYS A C 1
ATOM 656 O O . LYS A 1 86 ? -13.493 7.050 16.408 1.00 61.97 86 LYS A O 1
ATOM 661 N N . LEU A 1 87 ? -15.240 5.888 17.123 1.00 67.06 87 LEU A N 1
ATOM 662 C CA . LEU A 1 87 ? -15.926 5.747 15.846 1.00 67.06 87 LEU A CA 1
ATOM 663 C C . LEU A 1 87 ? -17.212 6.570 15.880 1.00 67.06 87 LEU A C 1
ATOM 665 O O . LEU A 1 87 ? -17.799 6.784 16.943 1.00 67.06 87 LEU A O 1
ATOM 669 N N . MET A 1 88 ? -17.655 7.012 14.706 1.00 74.94 88 MET A N 1
ATOM 670 C CA . MET A 1 88 ? -18.959 7.654 14.548 1.00 74.94 88 MET A CA 1
ATOM 671 C C . MET A 1 88 ? -20.101 6.769 15.085 1.00 74.94 88 MET A C 1
ATOM 673 O O . MET A 1 88 ? -19.969 5.539 15.133 1.00 74.94 88 MET A O 1
ATOM 677 N N . PRO A 1 89 ? -21.241 7.371 15.476 1.00 78.50 89 PRO A N 1
ATOM 678 C CA . PRO A 1 89 ? -22.440 6.631 15.846 1.00 78.50 89 PRO A CA 1
ATOM 679 C C . PRO A 1 89 ? -22.800 5.566 14.793 1.00 78.50 89 PRO A C 1
ATOM 681 O O . PRO A 1 89 ? -22.681 5.828 13.596 1.00 78.50 89 PRO A O 1
ATOM 684 N N . PRO A 1 90 ? -23.301 4.384 15.196 1.00 76.81 90 PRO A N 1
ATOM 685 C CA . PRO A 1 90 ? -23.495 3.248 14.289 1.00 76.81 90 PRO A CA 1
ATOM 686 C C . PRO A 1 90 ? -24.404 3.557 13.088 1.00 76.81 90 PRO A C 1
ATOM 688 O O . PRO A 1 90 ? -24.149 3.064 11.997 1.00 76.81 90 PRO A O 1
ATOM 691 N N . LYS A 1 91 ? -25.407 4.431 13.255 1.00 79.44 91 LYS A N 1
ATOM 692 C CA . LYS A 1 91 ? -26.273 4.883 12.150 1.00 79.44 91 LYS A CA 1
ATOM 693 C C . LYS A 1 91 ? -25.518 5.693 11.092 1.00 79.44 91 LYS A C 1
ATOM 695 O O . LYS A 1 91 ? -25.664 5.436 9.905 1.00 79.44 91 LYS A O 1
ATOM 700 N N . GLU A 1 92 ? -24.689 6.640 11.525 1.00 81.12 92 GLU A N 1
ATOM 701 C CA . GLU A 1 92 ? -23.880 7.467 10.619 1.00 81.12 92 GLU A CA 1
ATOM 702 C C . GLU A 1 92 ? -22.810 6.626 9.915 1.00 81.12 92 GLU A C 1
ATOM 704 O O . GLU A 1 92 ? -22.472 6.865 8.758 1.00 81.12 92 GLU A O 1
ATOM 709 N N . LEU A 1 93 ? -22.304 5.604 10.606 1.00 83.69 93 LEU A N 1
ATOM 710 C CA . LEU A 1 93 ? -21.317 4.674 10.077 1.00 83.69 93 LEU A CA 1
ATOM 711 C C . LEU A 1 93 ? -21.918 3.773 8.983 1.00 83.69 93 LEU A C 1
ATOM 713 O O . LEU A 1 93 ? -21.295 3.593 7.936 1.00 83.69 93 LEU A O 1
ATOM 717 N N . GLU A 1 94 ? -23.143 3.274 9.172 1.00 84.94 94 GLU A N 1
ATOM 718 C CA . GLU A 1 94 ? -23.894 2.547 8.139 1.00 84.94 94 GLU A CA 1
ATOM 719 C C . GLU A 1 94 ? -24.189 3.421 6.912 1.00 84.94 94 GLU A C 1
ATOM 721 O O . GLU A 1 94 ? -23.975 2.981 5.780 1.00 84.94 94 GLU A O 1
ATOM 726 N N . GLU A 1 95 ? -24.628 4.666 7.112 1.00 87.00 95 GLU A N 1
ATOM 727 C CA . GLU A 1 95 ? -24.889 5.612 6.018 1.00 87.00 95 GLU A CA 1
ATOM 728 C C . GLU A 1 95 ? -23.615 5.916 5.217 1.00 87.00 95 GLU A C 1
ATOM 730 O O . GLU A 1 95 ? -23.616 5.822 3.986 1.00 87.00 95 GLU A O 1
ATOM 735 N N . ARG A 1 96 ? -22.496 6.179 5.904 1.00 84.25 96 ARG A N 1
ATOM 736 C CA . ARG A 1 96 ? -21.173 6.361 5.286 1.00 84.25 96 ARG A CA 1
ATOM 737 C C . ARG A 1 96 ? -20.716 5.124 4.525 1.00 84.25 96 ARG A C 1
ATOM 739 O O . ARG A 1 96 ? -20.189 5.260 3.424 1.00 84.25 96 ARG A O 1
ATOM 746 N N . ALA A 1 97 ? -20.904 3.929 5.083 1.00 87.19 97 ALA A N 1
ATOM 747 C CA . ALA A 1 97 ? -20.534 2.679 4.422 1.00 87.19 97 ALA A CA 1
ATOM 748 C C . ALA A 1 97 ? -21.357 2.458 3.144 1.00 87.19 97 ALA A C 1
ATOM 750 O O . ALA A 1 97 ? -20.814 2.051 2.116 1.00 87.19 97 ALA A O 1
ATOM 751 N N . GLN A 1 98 ? -22.654 2.776 3.172 1.00 88.50 98 GLN A N 1
ATOM 752 C CA . GLN A 1 98 ? -23.510 2.717 1.988 1.00 88.50 98 GLN A CA 1
ATOM 753 C C . GLN A 1 98 ? -23.110 3.750 0.932 1.00 88.50 98 GLN A C 1
ATOM 755 O O . GLN A 1 98 ? -23.037 3.415 -0.250 1.00 88.50 98 GLN A O 1
ATOM 760 N N . GLU A 1 99 ? -22.830 4.992 1.325 1.00 88.94 99 GLU A N 1
ATOM 761 C CA . GLU A 1 99 ? -22.389 6.036 0.396 1.00 88.94 99 GLU A CA 1
ATOM 762 C C . GLU A 1 99 ? -21.040 5.686 -0.246 1.00 88.94 99 GLU A C 1
ATOM 764 O O . GLU A 1 99 ? -20.869 5.823 -1.460 1.00 88.94 99 GLU A O 1
ATOM 769 N N . PHE A 1 100 ? -20.103 5.164 0.547 1.00 88.19 100 PHE A N 1
ATOM 770 C CA . PHE A 1 100 ? -18.800 4.725 0.063 1.00 88.19 100 PHE A CA 1
ATOM 771 C C . PHE A 1 100 ? -18.923 3.545 -0.906 1.00 88.19 100 PHE A C 1
ATOM 773 O O . PHE A 1 100 ? -18.300 3.560 -1.965 1.00 88.19 100 PHE A O 1
ATOM 780 N N . SER A 1 101 ? -19.787 2.575 -0.597 1.00 89.06 101 SER A N 1
ATOM 781 C CA . SER A 1 101 ? -20.077 1.434 -1.472 1.00 89.06 101 SER A CA 1
ATOM 782 C C . SER A 1 101 ? -20.729 1.848 -2.797 1.00 89.06 101 SER A C 1
ATOM 784 O O . SER A 1 101 ? -20.418 1.292 -3.847 1.00 89.06 101 SER A O 1
ATOM 786 N N . ARG A 1 102 ? -21.580 2.887 -2.796 1.00 89.62 102 ARG A N 1
ATOM 787 C CA . ARG A 1 102 ? -22.150 3.449 -4.036 1.00 89.62 102 ARG A CA 1
ATOM 788 C C . ARG A 1 102 ? -21.086 4.058 -4.946 1.00 89.62 102 ARG A C 1
ATOM 790 O O . ARG A 1 102 ? -21.218 3.976 -6.163 1.00 89.62 102 ARG A O 1
ATOM 797 N N . ARG A 1 103 ? -20.062 4.692 -4.367 1.00 87.44 103 ARG A N 1
ATOM 798 C CA . ARG A 1 103 ? -18.935 5.273 -5.117 1.00 87.44 103 ARG A CA 1
ATOM 799 C C . ARG A 1 103 ? -17.921 4.216 -5.542 1.00 87.44 103 ARG A C 1
ATOM 801 O O . ARG A 1 103 ? -17.316 4.355 -6.599 1.00 87.44 103 ARG A O 1
ATOM 808 N N . ASN A 1 104 ? -17.764 3.171 -4.736 1.00 85.56 104 ASN A N 1
ATOM 809 C CA . ASN A 1 104 ? -16.797 2.104 -4.932 1.00 85.56 104 ASN A CA 1
ATOM 810 C C . ASN A 1 104 ? -17.493 0.732 -4.807 1.00 85.56 104 ASN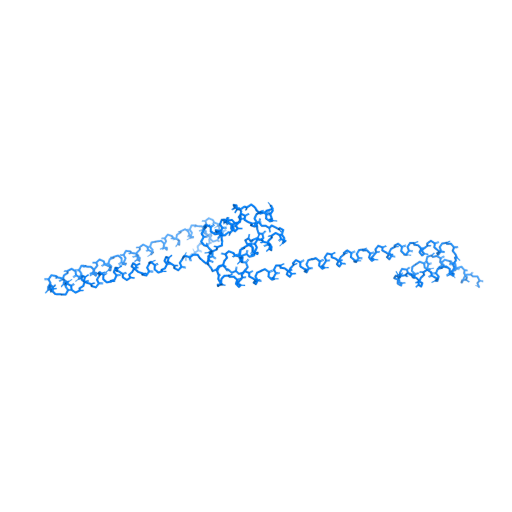 A C 1
ATOM 812 O O . ASN A 1 104 ? -17.512 0.156 -3.714 1.00 85.56 104 ASN A O 1
ATOM 816 N N . PRO A 1 105 ? -18.045 0.185 -5.910 1.00 83.88 105 PRO A N 1
ATOM 817 C CA . PRO A 1 105 ? -18.795 -1.078 -5.915 1.00 83.88 105 PRO A CA 1
ATOM 818 C C . PRO A 1 105 ? -18.016 -2.289 -5.383 1.00 83.88 105 PRO A C 1
ATOM 820 O O . PRO A 1 105 ? -18.608 -3.277 -4.956 1.00 83.88 105 PRO A O 1
ATOM 823 N N . GLN A 1 106 ? -16.687 -2.215 -5.411 1.00 82.75 106 GLN A N 1
ATOM 824 C CA . GLN A 1 106 ? -15.768 -3.228 -4.906 1.00 82.75 106 GLN A CA 1
ATOM 825 C C . GLN A 1 106 ? -15.754 -3.337 -3.369 1.00 82.75 106 GLN A C 1
ATOM 827 O O . GLN A 1 106 ? -15.261 -4.328 -2.839 1.00 82.75 106 GLN A O 1
ATOM 832 N N . PHE A 1 107 ? -16.337 -2.369 -2.651 1.00 86.12 107 PHE A N 1
ATOM 833 C CA . PHE A 1 107 ? -16.470 -2.410 -1.194 1.00 86.12 107 PHE A CA 1
ATOM 834 C C . PHE A 1 107 ? -17.931 -2.619 -0.785 1.00 86.12 107 PHE A C 1
ATOM 836 O O . PHE A 1 107 ? -18.716 -1.666 -0.802 1.00 86.12 107 PHE A O 1
ATOM 843 N N . PRO A 1 108 ? -18.335 -3.837 -0.386 1.00 86.12 108 PRO A N 1
ATOM 844 C CA . PRO A 1 108 ? -19.666 -4.054 0.161 1.00 86.12 108 PRO A CA 1
ATOM 845 C C . PRO A 1 108 ? -19.798 -3.368 1.535 1.00 86.12 108 PRO A C 1
ATOM 847 O O . PRO A 1 108 ? -18.865 -3.446 2.342 1.00 86.12 108 PRO A O 1
ATOM 850 N N . PRO A 1 109 ? -20.959 -2.768 1.875 1.00 85.25 109 PRO A N 1
ATOM 851 C CA . PRO A 1 109 ? -21.139 -2.063 3.148 1.00 85.25 109 PRO A CA 1
ATOM 852 C C . PRO A 1 109 ? -20.880 -2.965 4.359 1.00 85.25 109 PRO A C 1
ATOM 854 O O . PRO A 1 109 ? -20.263 -2.541 5.329 1.00 85.25 109 PRO A O 1
ATOM 857 N N . ALA A 1 110 ? -21.280 -4.238 4.272 1.00 83.50 110 ALA A N 1
ATOM 858 C CA . ALA A 1 110 ? -21.032 -5.235 5.312 1.00 83.50 110 ALA A CA 1
ATOM 859 C C . ALA A 1 110 ? -19.532 -5.503 5.544 1.00 83.50 110 ALA A C 1
ATOM 861 O O . ALA A 1 110 ? -19.118 -5.697 6.683 1.00 83.50 110 ALA A O 1
ATOM 862 N N . GLY A 1 111 ? -18.712 -5.476 4.486 1.00 82.88 111 GLY A N 1
ATOM 863 C CA . GLY A 1 111 ? -17.260 -5.647 4.596 1.00 82.88 111 GLY A CA 1
ATOM 864 C C . GLY A 1 111 ? -16.580 -4.437 5.237 1.00 82.88 111 GLY A C 1
ATOM 865 O O . GLY A 1 111 ? -15.699 -4.592 6.076 1.00 82.88 111 GLY A O 1
ATOM 866 N N . LEU A 1 112 ? -17.040 -3.226 4.909 1.00 83.88 112 LEU A N 1
ATOM 867 C CA . LEU A 1 112 ? -16.569 -1.990 5.542 1.00 83.88 112 LEU A CA 1
ATOM 868 C C . LEU A 1 112 ? -16.953 -1.925 7.027 1.00 83.88 112 LEU A C 1
ATOM 870 O O . LEU A 1 112 ? -16.137 -1.538 7.860 1.00 83.88 112 LEU A O 1
ATOM 874 N N . LEU A 1 113 ? -18.168 -2.357 7.370 1.00 85.00 113 LEU A N 1
ATOM 875 C CA . LEU A 1 113 ? -18.619 -2.471 8.757 1.00 85.00 113 LEU A CA 1
ATOM 876 C C . LEU A 1 113 ? -17.767 -3.484 9.534 1.00 85.00 113 LEU A C 1
ATOM 878 O O . LEU A 1 113 ? -17.244 -3.151 10.596 1.00 85.00 113 LEU A O 1
ATOM 882 N N . ALA A 1 114 ? -17.528 -4.670 8.971 1.00 85.31 114 ALA A N 1
ATOM 883 C CA . ALA A 1 114 ? -16.664 -5.680 9.583 1.00 85.31 114 ALA A CA 1
ATOM 884 C C . ALA A 1 114 ? -15.230 -5.165 9.819 1.00 85.31 114 ALA A C 1
ATOM 886 O O . ALA A 1 114 ? -14.631 -5.449 10.857 1.00 85.31 114 ALA A O 1
ATOM 887 N N . LEU A 1 115 ? -14.699 -4.353 8.899 1.00 84.38 115 LEU A N 1
ATOM 888 C CA . LEU A 1 115 ? -13.398 -3.698 9.052 1.00 84.38 115 LEU A CA 1
ATOM 889 C C . LEU A 1 115 ? -13.381 -2.760 10.272 1.00 84.38 115 LEU A C 1
ATOM 891 O O . LEU A 1 115 ? -12.441 -2.781 11.064 1.00 84.38 115 LEU A O 1
ATOM 895 N N . THR A 1 116 ? -14.448 -1.977 10.470 1.00 82.50 116 THR A N 1
ATOM 896 C CA . THR A 1 116 ? -14.567 -1.084 11.638 1.00 82.50 116 THR A CA 1
ATOM 897 C C . THR A 1 116 ? -14.734 -1.836 12.956 1.00 82.50 116 THR A C 1
ATOM 899 O O . THR A 1 116 ? -14.280 -1.357 13.991 1.00 82.50 116 THR A O 1
ATOM 902 N N . GLU A 1 117 ? -15.338 -3.026 12.944 1.00 82.19 117 GLU A N 1
ATOM 903 C CA . GLU A 1 117 ? -15.468 -3.872 14.136 1.00 82.19 117 GLU A CA 1
ATOM 904 C C . GLU A 1 117 ? -14.147 -4.525 14.549 1.00 82.19 117 GLU A C 1
ATOM 906 O O . GLU A 1 117 ? -13.901 -4.733 15.739 1.00 82.19 117 GLU A O 1
ATOM 911 N N . LYS A 1 118 ? -13.287 -4.839 13.576 1.00 81.56 118 LYS A N 1
ATOM 912 C CA . LYS A 1 118 ? -11.945 -5.383 13.817 1.00 81.56 118 LYS A CA 1
ATOM 913 C C . LYS A 1 118 ? -10.972 -4.337 14.352 1.00 81.56 118 LYS A C 1
ATOM 915 O O . LYS A 1 118 ? -9.993 -4.709 15.002 1.00 81.56 118 LYS A O 1
ATOM 920 N N . LEU A 1 119 ? -11.237 -3.058 14.099 1.00 80.00 119 LEU A N 1
ATOM 921 C CA . LEU A 1 119 ? -10.446 -1.940 14.596 1.00 80.00 119 LEU A CA 1
ATOM 922 C C . LEU A 1 119 ? -10.568 -1.859 16.129 1.00 80.00 119 LEU A C 1
ATOM 924 O O . LEU A 1 119 ? -11.632 -1.549 16.665 1.00 80.00 119 LEU A O 1
ATOM 928 N N . LYS A 1 120 ? -9.481 -2.164 16.847 1.00 76.62 120 LYS A N 1
ATOM 929 C CA . LYS A 1 120 ? -9.431 -2.067 18.316 1.00 76.62 120 LYS A CA 1
ATOM 930 C C . LYS A 1 120 ? -8.742 -0.781 18.750 1.00 76.62 120 LYS A C 1
ATOM 932 O O . LYS A 1 120 ? -7.773 -0.343 18.128 1.00 76.62 120 LYS A O 1
ATOM 937 N N . ASP A 1 121 ? -9.199 -0.237 19.874 1.00 65.75 121 ASP A N 1
ATOM 938 C CA . ASP A 1 121 ? -8.554 0.902 20.517 1.00 65.75 121 ASP A CA 1
ATOM 939 C C . ASP A 1 121 ? -7.114 0.539 20.917 1.00 65.75 121 ASP A C 1
ATOM 941 O O . ASP A 1 121 ? -6.875 -0.461 21.595 1.00 65.75 121 ASP A O 1
ATOM 945 N N . GLY A 1 122 ? -6.150 1.353 20.478 1.00 67.69 122 GLY A N 1
ATOM 946 C CA . GLY A 1 122 ? -4.728 1.163 20.780 1.00 67.69 122 GLY A CA 1
ATOM 947 C C . GLY A 1 122 ? -3.955 0.264 19.810 1.00 67.69 122 GLY A C 1
ATOM 948 O O . GLY A 1 122 ? -2.790 -0.012 20.084 1.00 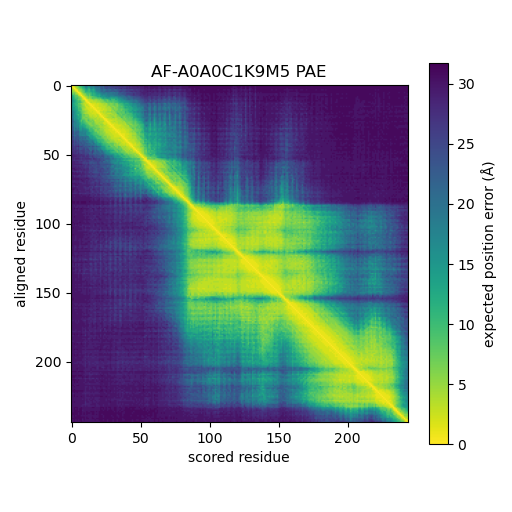67.69 122 GLY A O 1
ATOM 949 N N . MET A 1 123 ? -4.550 -0.165 18.686 1.00 74.75 123 MET A N 1
ATOM 950 C CA . MET A 1 123 ? -3.772 -0.806 17.619 1.00 74.75 123 MET A CA 1
ATOM 951 C C . MET A 1 123 ? -2.677 0.123 17.101 1.00 74.75 123 MET A C 1
ATOM 953 O O . MET A 1 123 ? -2.897 1.307 16.836 1.00 74.75 123 MET A O 1
ATOM 957 N N . SER A 1 124 ? -1.498 -0.450 16.917 1.00 78.75 124 SER A N 1
ATOM 958 C CA . SER A 1 124 ? -0.384 0.202 16.254 1.00 78.75 124 SER A CA 1
ATOM 959 C C . SER A 1 124 ? -0.648 0.356 14.755 1.00 78.75 124 SER A C 1
ATOM 961 O O . SER A 1 124 ? -1.391 -0.407 14.135 1.00 78.75 124 SER A O 1
ATOM 963 N N . LYS A 1 125 ? 0.033 1.323 14.136 1.00 79.94 125 LYS A N 1
ATOM 964 C CA . LYS A 1 125 ? 0.015 1.538 12.681 1.00 79.94 125 LYS A CA 1
ATOM 965 C C . LYS A 1 125 ? 0.292 0.256 11.882 1.00 79.94 125 LYS A C 1
ATOM 967 O O . LYS A 1 125 ? -0.344 0.030 10.858 1.00 79.94 125 LYS A O 1
ATOM 972 N N . GLN A 1 126 ? 1.228 -0.572 12.347 1.00 80.50 126 GLN A N 1
ATOM 973 C CA . GLN A 1 126 ? 1.618 -1.816 11.675 1.00 80.50 126 GLN A CA 1
ATOM 974 C C . GLN A 1 126 ? 0.497 -2.856 11.719 1.00 80.50 126 GLN A C 1
ATOM 976 O O . GLN A 1 126 ? 0.187 -3.461 10.699 1.00 80.50 126 GLN A O 1
ATOM 981 N N . GLU A 1 127 ? -0.170 -3.007 12.863 1.00 82.12 127 GLU A N 1
ATOM 982 C CA . GLU A 1 127 ? -1.294 -3.938 13.009 1.00 82.12 127 GLU A CA 1
ATOM 983 C C . GLU A 1 127 ? -2.486 -3.542 12.131 1.00 82.12 127 GLU A C 1
ATOM 985 O O . GLU A 1 127 ? -3.138 -4.407 11.545 1.00 82.12 127 GLU A O 1
ATOM 990 N N . ILE A 1 128 ? -2.749 -2.237 11.997 1.00 82.62 128 ILE A N 1
ATOM 991 C CA . ILE A 1 128 ? -3.791 -1.720 11.103 1.00 82.62 128 ILE A CA 1
ATOM 992 C C . ILE A 1 128 ? -3.447 -2.038 9.646 1.00 82.62 128 ILE A C 1
ATOM 994 O O . ILE A 1 128 ? -4.292 -2.545 8.910 1.00 82.62 128 ILE A O 1
ATOM 998 N N . LEU A 1 129 ? -2.207 -1.774 9.228 1.00 82.69 129 LEU A N 1
ATOM 999 C CA . LEU A 1 129 ? -1.758 -2.069 7.867 1.00 82.69 129 LEU A CA 1
ATOM 1000 C C . LEU A 1 129 ? -1.835 -3.566 7.561 1.00 82.69 129 LEU A C 1
ATOM 1002 O O . LEU A 1 129 ? -2.366 -3.942 6.520 1.00 82.69 129 LEU A O 1
ATOM 1006 N N . GLU A 1 130 ? -1.389 -4.422 8.479 1.00 85.56 130 GLU A N 1
ATOM 1007 C CA . GLU A 1 130 ? -1.491 -5.871 8.317 1.00 85.56 130 GLU A CA 1
ATOM 1008 C C . GLU A 1 130 ? -2.938 -6.353 8.215 1.00 85.56 130 GLU A C 1
ATOM 1010 O O . GLU A 1 130 ? -3.236 -7.237 7.414 1.00 85.56 130 GLU A O 1
ATOM 1015 N N . MET A 1 131 ? -3.842 -5.810 9.034 1.00 86.25 131 MET A N 1
ATOM 1016 C CA . MET A 1 131 ? -5.261 -6.157 8.977 1.00 86.25 131 MET A CA 1
ATOM 1017 C C . MET A 1 131 ? -5.838 -5.826 7.601 1.00 86.25 131 MET A C 1
ATOM 1019 O O . MET A 1 131 ? -6.479 -6.671 6.979 1.00 86.25 131 MET A O 1
ATOM 1023 N N . ILE A 1 132 ? -5.575 -4.614 7.117 1.00 86.25 132 ILE A N 1
ATOM 1024 C CA . ILE A 1 132 ? -6.141 -4.120 5.865 1.00 86.25 132 ILE A CA 1
ATOM 1025 C C . ILE A 1 132 ? -5.537 -4.856 4.673 1.00 86.25 132 ILE A C 1
ATOM 1027 O O . ILE A 1 132 ? -6.281 -5.235 3.781 1.00 86.25 132 ILE A O 1
ATOM 1031 N N . GLN A 1 133 ? -4.234 -5.142 4.675 1.00 85.25 133 GLN A N 1
ATOM 1032 C CA . GLN A 1 133 ? -3.593 -5.929 3.616 1.00 85.25 133 GLN A CA 1
ATOM 1033 C C . GLN A 1 133 ? -4.068 -7.391 3.589 1.00 85.25 133 GLN A C 1
ATOM 1035 O O . GLN A 1 133 ? -4.129 -7.995 2.519 1.00 85.25 133 GLN A O 1
ATOM 1040 N N . LYS A 1 134 ? -4.422 -7.973 4.745 1.00 86.56 134 LYS A N 1
ATOM 1041 C CA . LYS A 1 134 ? -5.009 -9.325 4.815 1.00 86.56 134 LYS A CA 1
ATOM 1042 C C . LYS A 1 134 ? -6.418 -9.367 4.225 1.00 86.56 134 LYS A C 1
ATOM 1044 O O . LYS A 1 134 ? -6.798 -10.380 3.646 1.00 86.56 134 LYS A O 1
ATOM 1049 N N . GLU A 1 135 ? -7.192 -8.301 4.400 1.00 85.00 135 GLU A N 1
ATOM 1050 C CA . GLU A 1 135 ? -8.589 -8.228 3.957 1.00 85.00 135 GLU A CA 1
ATOM 1051 C C . GLU A 1 135 ? -8.721 -7.706 2.517 1.00 85.00 135 GLU A C 1
ATOM 1053 O O . GLU A 1 135 ? -9.559 -8.190 1.759 1.00 85.00 135 GLU A O 1
ATOM 1058 N N . TYR A 1 136 ? -7.827 -6.800 2.120 1.00 85.12 136 TYR A N 1
ATOM 1059 C CA . TYR A 1 136 ? -7.705 -6.215 0.788 1.00 85.12 136 TYR A CA 1
ATOM 1060 C C . TYR A 1 136 ? -6.257 -6.364 0.291 1.00 85.12 136 TYR A C 1
ATOM 1062 O O . TYR A 1 136 ? -5.418 -5.494 0.534 1.00 85.12 136 TYR A O 1
ATOM 1070 N N . PRO A 1 137 ? -5.938 -7.456 -0.432 1.00 82.31 137 PRO A N 1
ATOM 1071 C CA . PRO A 1 137 ? -4.585 -7.712 -0.933 1.00 82.31 137 PRO A CA 1
ATOM 1072 C C . PRO A 1 137 ? -4.106 -6.676 -1.954 1.00 82.31 137 PRO A C 1
ATOM 1074 O O . PRO A 1 137 ? -2.905 -6.505 -2.159 1.00 82.31 137 PRO A O 1
ATOM 1077 N N . ASN A 1 138 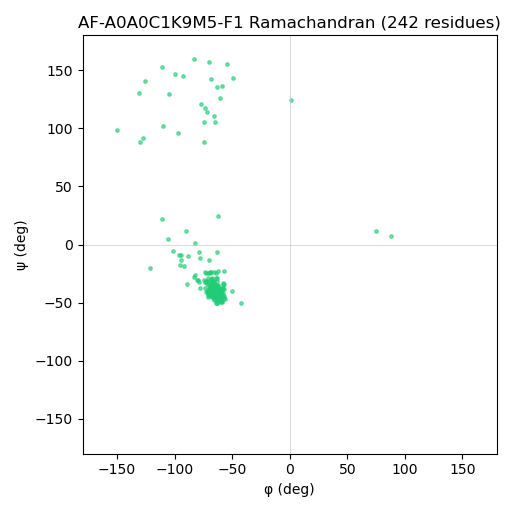? -5.042 -6.005 -2.631 1.00 83.19 138 ASN A N 1
ATOM 1078 C CA . ASN A 1 138 ? -4.733 -4.965 -3.596 1.00 83.19 138 ASN A CA 1
AT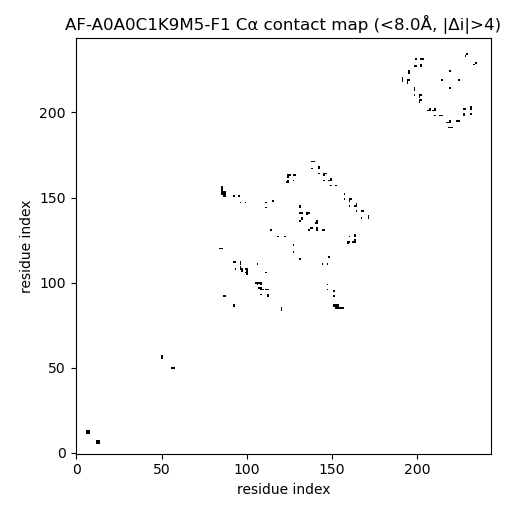OM 1079 C C . ASN A 1 138 ? -4.352 -3.666 -2.858 1.00 83.19 138 ASN A C 1
ATOM 1081 O O . ASN A 1 138 ? -5.188 -3.115 -2.139 1.00 83.19 138 ASN A O 1
ATOM 1085 N N . PRO A 1 139 ? -3.141 -3.116 -3.071 1.00 80.81 139 PRO A N 1
ATOM 1086 C CA . PRO A 1 139 ? -2.690 -1.900 -2.394 1.00 80.81 139 PRO A CA 1
ATOM 1087 C C . PRO A 1 139 ? -3.611 -0.689 -2.602 1.00 80.81 139 PRO A C 1
ATOM 1089 O O . PRO A 1 139 ? -3.787 0.125 -1.698 1.00 80.81 139 PRO A O 1
ATOM 1092 N N . ILE A 1 140 ? -4.230 -0.574 -3.782 1.00 82.56 140 ILE A N 1
ATOM 1093 C CA . ILE A 1 140 ? -5.151 0.528 -4.096 1.00 82.56 140 ILE A CA 1
ATOM 1094 C C . ILE A 1 140 ? -6.435 0.389 -3.276 1.00 82.56 140 ILE A C 1
ATOM 1096 O O . ILE A 1 140 ? -6.931 1.366 -2.719 1.00 82.56 140 ILE A O 1
ATOM 1100 N N . GLU A 1 141 ? -6.954 -0.833 -3.168 1.00 85.25 141 GLU A N 1
ATOM 1101 C CA . GLU A 1 141 ? -8.145 -1.112 -2.369 1.00 85.25 141 GLU A CA 1
ATOM 1102 C C . GLU A 1 141 ? -7.860 -0.946 -0.874 1.00 85.25 141 GLU A C 1
ATOM 1104 O O . GLU A 1 141 ? -8.654 -0.339 -0.163 1.00 85.25 141 GLU A O 1
ATOM 1109 N N . ALA A 1 142 ? -6.691 -1.383 -0.407 1.00 85.06 142 ALA A N 1
ATOM 1110 C CA . ALA A 1 142 ? -6.233 -1.146 0.957 1.00 85.06 142 ALA A CA 1
ATOM 1111 C C . ALA A 1 142 ? -6.147 0.358 1.290 1.00 85.06 142 ALA A C 1
ATOM 1113 O O . ALA A 1 142 ? -6.557 0.777 2.373 1.00 85.06 142 ALA A O 1
ATOM 1114 N N . SER A 1 143 ? -5.676 1.188 0.352 1.00 84.56 143 SER A N 1
ATOM 1115 C CA . SER A 1 143 ? -5.623 2.647 0.526 1.00 84.56 143 SER A CA 1
ATOM 1116 C C . SER A 1 143 ? -7.018 3.281 0.587 1.00 84.56 143 SER A C 1
ATOM 1118 O O . SER A 1 143 ? -7.281 4.116 1.452 1.00 84.56 143 SER A O 1
ATOM 1120 N N . LEU A 1 144 ? -7.948 2.829 -0.259 1.00 85.25 144 LEU A N 1
ATOM 1121 C CA . LEU A 1 144 ? -9.351 3.264 -0.228 1.00 85.25 144 LEU A CA 1
ATOM 1122 C C . LEU A 1 144 ? -10.068 2.822 1.059 1.00 85.25 144 LEU A C 1
ATOM 1124 O O . LEU A 1 144 ? -10.832 3.589 1.642 1.00 85.25 144 LEU A O 1
ATOM 1128 N N . ALA A 1 145 ? -9.798 1.610 1.546 1.00 86.06 145 ALA A N 1
ATOM 1129 C CA . ALA A 1 145 ? -10.322 1.126 2.820 1.00 86.06 145 ALA A CA 1
ATOM 1130 C C . ALA A 1 145 ? -9.795 1.958 4.004 1.00 86.06 145 ALA A C 1
ATOM 1132 O O . ALA A 1 145 ? -10.559 2.295 4.910 1.00 86.06 145 ALA A O 1
ATOM 1133 N N . LEU A 1 146 ? -8.513 2.347 3.980 1.00 86.00 146 LEU A N 1
ATOM 1134 C CA . LEU A 1 146 ? -7.938 3.289 4.946 1.00 86.00 146 LEU A CA 1
ATOM 1135 C C . LEU A 1 146 ? -8.617 4.659 4.883 1.00 86.00 146 LEU A C 1
ATOM 1137 O O . LEU A 1 146 ? -8.919 5.228 5.929 1.00 86.00 146 LEU A O 1
ATOM 1141 N N . GLU A 1 147 ? -8.901 5.179 3.689 1.00 86.44 147 GLU A N 1
ATOM 1142 C CA . GLU A 1 147 ? -9.616 6.449 3.517 1.00 86.44 147 GLU A CA 1
ATOM 1143 C C . GLU A 1 147 ? -11.018 6.397 4.139 1.00 86.44 147 GLU A C 1
ATOM 1145 O O . GLU A 1 147 ? -11.424 7.316 4.858 1.00 86.44 147 GLU A O 1
ATOM 1150 N N . PHE A 1 148 ? -11.731 5.284 3.942 1.00 86.19 148 PHE A N 1
ATOM 1151 C CA . PHE A 1 148 ? -13.005 5.048 4.609 1.00 86.19 148 PHE A CA 1
ATOM 1152 C C . PHE A 1 148 ? -12.848 5.043 6.135 1.00 86.19 148 PHE A C 1
ATOM 1154 O O . PHE A 1 148 ? -13.579 5.771 6.809 1.00 86.19 148 PHE A O 1
ATOM 1161 N N . LEU A 1 149 ? -11.878 4.299 6.681 1.00 84.25 149 LEU A N 1
ATOM 1162 C CA . LEU A 1 149 ? -11.616 4.251 8.124 1.00 84.25 149 LEU A CA 1
ATOM 1163 C C . LEU A 1 149 ? -11.319 5.642 8.696 1.00 84.25 149 LEU A C 1
ATOM 1165 O O . LEU A 1 149 ? -11.941 6.035 9.678 1.00 84.25 149 LEU A O 1
ATOM 1169 N N . ILE A 1 150 ? -10.463 6.425 8.036 1.00 85.44 150 ILE A N 1
ATOM 1170 C CA . ILE A 1 150 ? -10.147 7.815 8.410 1.00 85.44 150 ILE A CA 1
ATOM 1171 C C . ILE A 1 150 ? -11.409 8.673 8.453 1.00 85.44 150 ILE A C 1
ATOM 1173 O O . ILE A 1 150 ? -11.540 9.547 9.315 1.00 85.44 150 ILE A O 1
ATOM 1177 N N . SER A 1 151 ? -12.337 8.444 7.522 1.00 81.31 151 SER A N 1
ATOM 1178 C CA . SER A 1 151 ? -13.585 9.194 7.464 1.00 81.31 151 SER A CA 1
ATOM 1179 C C . SER A 1 151 ? -14.485 8.906 8.668 1.00 81.31 151 SER A C 1
ATOM 1181 O O . SER A 1 151 ? -15.134 9.834 9.147 1.00 81.31 151 SER A O 1
ATOM 1183 N N . VAL A 1 152 ? -14.517 7.664 9.167 1.00 80.62 152 VAL A N 1
ATOM 1184 C CA . VAL A 1 152 ? -15.429 7.216 10.239 1.00 80.62 152 VAL A CA 1
ATOM 1185 C C . VAL A 1 152 ? -14.811 7.240 11.643 1.00 80.62 152 VAL A C 1
ATOM 1187 O O . VAL A 1 152 ? -15.535 7.074 12.626 1.00 80.62 152 VAL A O 1
ATOM 1190 N N . THR A 1 153 ? -13.499 7.468 11.763 1.00 78.06 153 THR A N 1
ATOM 1191 C CA . THR A 1 153 ? -12.785 7.593 13.047 1.00 78.06 153 THR A CA 1
ATOM 1192 C C . THR A 1 153 ? -12.669 9.033 13.555 1.00 78.06 153 THR A C 1
ATOM 1194 O O . THR A 1 153 ? -12.468 9.970 12.782 1.00 78.06 153 THR A O 1
ATOM 1197 N N . LEU A 1 154 ? -12.737 9.190 14.878 1.00 70.88 154 LEU A N 1
ATOM 1198 C CA . LEU A 1 154 ? -12.567 10.430 15.638 1.00 70.88 154 LEU A CA 1
ATOM 1199 C C . LEU A 1 154 ? -11.077 10.753 15.888 1.00 70.88 154 LEU A C 1
ATOM 1201 O O . LEU A 1 154 ? -10.208 9.882 15.804 1.00 70.88 154 LEU A O 1
ATOM 1205 N N . GLU A 1 155 ? -10.811 12.030 16.185 1.00 66.88 155 GLU A N 1
ATOM 1206 C CA . GLU A 1 155 ? -9.528 12.750 16.038 1.00 66.88 155 GLU A CA 1
ATOM 1207 C C . GLU A 1 155 ? -8.262 11.983 16.461 1.00 66.88 155 GLU A C 1
ATOM 1209 O O . GLU A 1 155 ? -7.351 11.850 15.646 1.00 66.88 155 GLU A O 1
ATOM 1214 N N . ASP A 1 156 ? -8.211 11.390 17.655 1.00 63.97 156 ASP A N 1
ATOM 1215 C CA . ASP A 1 156 ? -6.992 10.727 18.152 1.00 63.97 156 ASP A CA 1
ATOM 1216 C C . ASP A 1 156 ? -6.524 9.519 17.315 1.00 63.97 156 ASP A C 1
ATOM 1218 O O . ASP A 1 156 ? -5.340 9.191 17.287 1.00 63.97 156 ASP A O 1
ATOM 1222 N N . PHE A 1 157 ? -7.447 8.782 16.689 1.00 69.81 157 PHE A N 1
ATOM 1223 C CA . PHE A 1 157 ? -7.105 7.587 15.897 1.00 69.81 157 PHE A CA 1
ATOM 1224 C C . PHE A 1 157 ? -6.874 7.931 14.419 1.00 69.81 157 PHE A C 1
ATOM 1226 O O . PHE A 1 157 ? -6.213 7.198 13.678 1.00 69.81 157 PHE A O 1
ATOM 1233 N N . LYS A 1 158 ? -7.379 9.096 14.010 1.00 74.62 158 LYS A N 1
ATOM 1234 C CA . LYS A 1 158 ? -7.317 9.604 12.648 1.00 74.62 158 LYS A CA 1
ATOM 1235 C C . LYS A 1 158 ? -5.886 9.907 12.213 1.00 74.62 158 LYS A C 1
ATOM 1237 O O . LYS A 1 158 ? -5.521 9.554 11.097 1.00 74.62 158 LYS A O 1
ATOM 1242 N N . GLU A 1 159 ? -5.063 10.485 13.089 1.00 77.88 159 GLU A N 1
ATOM 1243 C CA . GLU A 1 159 ? -3.650 10.756 12.781 1.00 77.88 159 GLU A CA 1
ATOM 1244 C C . GLU A 1 159 ? -2.875 9.465 12.497 1.00 77.88 159 GLU A C 1
ATOM 1246 O O . GLU A 1 159 ? -2.153 9.368 11.506 1.00 77.88 159 GLU A O 1
ATOM 1251 N N . THR A 1 160 ? -3.075 8.430 13.318 1.00 75.81 160 THR A N 1
ATOM 1252 C CA . THR A 1 160 ? -2.390 7.137 13.142 1.00 75.81 160 THR A CA 1
ATOM 1253 C C . THR A 1 160 ? -2.782 6.482 11.815 1.00 75.81 160 THR A C 1
ATOM 1255 O O . THR A 1 160 ? -1.924 5.957 11.101 1.00 75.81 160 THR A O 1
ATOM 1258 N N . LEU A 1 161 ? -4.063 6.570 11.442 1.00 79.31 161 LEU A N 1
ATOM 1259 C CA . LEU A 1 161 ? -4.561 6.090 10.154 1.00 79.31 161 LEU A CA 1
ATOM 1260 C C . LEU A 1 161 ? -4.044 6.914 8.968 1.00 79.31 161 LEU A C 1
ATOM 1262 O O . LEU A 1 161 ? -3.693 6.341 7.940 1.00 79.31 161 LEU A O 1
ATOM 1266 N N . GLN A 1 162 ? -3.930 8.235 9.105 1.00 81.50 162 GLN A N 1
ATOM 1267 C CA . GLN A 1 162 ? -3.323 9.088 8.081 1.00 81.50 162 GLN A CA 1
ATOM 1268 C C . GLN A 1 162 ? -1.847 8.738 7.868 1.00 81.50 162 GLN A C 1
ATOM 1270 O O . GLN A 1 162 ? -1.406 8.595 6.729 1.00 81.50 162 GLN A O 1
ATOM 1275 N N . PHE A 1 163 ? -1.086 8.509 8.942 1.00 82.19 163 PHE A N 1
ATOM 1276 C CA . PHE A 1 163 ? 0.293 8.029 8.829 1.00 82.19 163 PHE A CA 1
ATOM 1277 C C . PHE A 1 163 ? 0.381 6.645 8.180 1.00 82.19 163 PHE A C 1
ATOM 1279 O O . PHE A 1 163 ? 1.340 6.385 7.453 1.00 82.19 163 PHE A O 1
ATOM 1286 N N . ALA A 1 164 ? -0.578 5.751 8.435 1.00 78.12 164 ALA A N 1
ATOM 1287 C CA . ALA A 1 164 ? -0.672 4.462 7.750 1.00 78.12 164 ALA A CA 1
ATOM 1288 C C . ALA A 1 164 ? -0.925 4.642 6.244 1.00 78.12 164 ALA A C 1
ATOM 1290 O O . ALA A 1 164 ? -0.249 4.021 5.427 1.00 78.12 164 ALA A O 1
ATOM 1291 N N . GLN A 1 165 ? -1.839 5.542 5.876 1.00 82.19 165 GLN A N 1
ATOM 1292 C CA . GLN A 1 165 ? -2.175 5.836 4.484 1.00 82.19 165 GLN A CA 1
ATOM 1293 C C . GLN A 1 165 ? -0.998 6.445 3.713 1.00 82.19 165 GLN A C 1
ATOM 1295 O O . GLN A 1 165 ? -0.751 6.064 2.571 1.00 82.19 165 GLN A O 1
ATOM 1300 N N . VAL A 1 166 ? -0.243 7.360 4.329 1.00 84.19 166 VAL A N 1
ATOM 1301 C CA . VAL A 1 166 ? 0.949 7.959 3.707 1.00 84.19 166 VAL A CA 1
ATOM 1302 C C . VAL A 1 166 ? 2.001 6.897 3.390 1.00 84.19 166 VAL A C 1
ATOM 1304 O O . VAL A 1 166 ? 2.546 6.906 2.289 1.00 84.19 166 VAL A O 1
ATOM 1307 N N . ASP A 1 167 ? 2.270 5.974 4.314 1.00 79.88 167 ASP A N 1
ATOM 1308 C CA . ASP A 1 167 ? 3.254 4.909 4.085 1.00 79.88 167 ASP A CA 1
ATOM 1309 C C . ASP A 1 167 ? 2.797 3.935 3.003 1.00 79.88 167 ASP A C 1
ATOM 1311 O O . ASP A 1 167 ? 3.582 3.602 2.118 1.00 79.88 167 ASP A O 1
ATOM 1315 N N . LEU A 1 168 ? 1.523 3.532 3.025 1.00 78.88 168 LEU A N 1
ATOM 1316 C CA . LEU A 1 168 ? 0.977 2.649 1.999 1.00 78.88 168 LEU A CA 1
ATOM 1317 C C . LEU A 1 168 ? 1.033 3.309 0.613 1.00 78.88 168 LEU A C 1
ATOM 1319 O O . LEU A 1 168 ? 1.420 2.677 -0.365 1.00 78.88 168 LEU A O 1
ATOM 1323 N N . ASN A 1 169 ? 0.708 4.600 0.520 1.00 82.50 169 ASN A N 1
ATOM 1324 C CA . ASN A 1 169 ? 0.788 5.338 -0.738 1.00 82.50 169 ASN A CA 1
ATOM 1325 C C . ASN A 1 169 ? 2.230 5.473 -1.241 1.00 82.50 169 ASN A C 1
ATOM 1327 O O . ASN A 1 169 ? 2.452 5.352 -2.444 1.00 82.50 169 ASN A O 1
ATOM 1331 N N . LYS A 1 170 ? 3.208 5.676 -0.348 1.00 84.62 170 LYS A N 1
ATOM 1332 C CA . LYS A 1 170 ? 4.630 5.644 -0.721 1.00 84.62 170 LYS A CA 1
ATOM 1333 C C . LYS A 1 170 ? 5.023 4.282 -1.280 1.00 84.62 170 LYS A C 1
ATOM 1335 O O . LYS A 1 170 ? 5.574 4.227 -2.367 1.00 84.62 170 LYS A O 1
ATOM 1340 N N . GLU A 1 171 ? 4.645 3.193 -0.614 1.00 81.00 171 GLU A N 1
ATOM 1341 C CA . GLU A 1 171 ? 4.942 1.839 -1.091 1.00 81.00 171 GLU A CA 1
ATOM 1342 C C . GLU A 1 171 ? 4.330 1.564 -2.478 1.00 81.00 171 GLU A C 1
ATOM 1344 O O . GLU A 1 171 ? 4.953 0.936 -3.335 1.00 81.00 171 GLU A O 1
ATOM 1349 N N . ILE A 1 172 ? 3.114 2.062 -2.728 1.00 79.12 172 ILE A N 1
ATOM 1350 C CA . ILE A 1 172 ? 2.450 1.969 -4.036 1.00 79.12 172 ILE A CA 1
ATOM 1351 C C . ILE A 1 172 ? 3.223 2.740 -5.107 1.00 79.12 172 ILE A C 1
ATOM 1353 O O . ILE A 1 172 ? 3.382 2.236 -6.222 1.00 79.12 172 ILE A O 1
ATOM 1357 N N . ILE A 1 173 ? 3.670 3.957 -4.792 1.00 79.69 173 ILE A N 1
ATOM 1358 C CA . ILE A 1 173 ? 4.450 4.794 -5.708 1.00 79.69 173 ILE A CA 1
ATOM 1359 C C . ILE A 1 173 ? 5.785 4.116 -6.011 1.00 79.69 173 ILE A C 1
ATOM 1361 O O . ILE A 1 173 ? 6.074 3.889 -7.182 1.00 79.69 173 ILE A O 1
ATOM 1365 N N . ASP A 1 174 ? 6.521 3.684 -4.989 1.00 80.31 174 ASP A N 1
ATOM 1366 C CA . ASP A 1 174 ? 7.819 3.023 -5.137 1.00 80.31 174 ASP A CA 1
ATOM 1367 C C . ASP A 1 174 ? 7.707 1.758 -6.003 1.00 80.31 174 ASP A C 1
ATOM 1369 O O . ASP A 1 174 ? 8.503 1.541 -6.918 1.00 80.31 174 ASP A O 1
ATOM 1373 N N . LYS A 1 175 ? 6.673 0.933 -5.778 1.00 80.56 175 LYS A N 1
ATOM 1374 C CA . LYS A 1 175 ? 6.406 -0.258 -6.604 1.00 80.56 175 LYS A CA 1
ATOM 1375 C C . LYS A 1 175 ? 6.109 0.108 -8.056 1.00 80.56 175 LYS A C 1
ATOM 1377 O O . LYS A 1 175 ? 6.643 -0.526 -8.965 1.00 80.56 175 LYS A O 1
ATOM 1382 N N . ARG A 1 176 ? 5.292 1.137 -8.296 1.00 80.94 176 ARG A N 1
ATOM 1383 C CA . ARG A 1 176 ? 4.997 1.612 -9.656 1.00 80.94 176 ARG A CA 1
ATOM 1384 C C . ARG A 1 176 ? 6.233 2.167 -10.347 1.00 80.94 176 ARG A C 1
ATOM 1386 O O . ARG A 1 176 ? 6.435 1.878 -11.522 1.00 80.94 176 ARG A O 1
ATOM 1393 N N . GLU A 1 177 ? 7.059 2.932 -9.646 1.00 80.38 177 GLU A N 1
ATOM 1394 C CA . GLU A 1 177 ? 8.312 3.457 -10.186 1.00 80.38 177 GLU A CA 1
ATOM 1395 C C . GLU A 1 177 ? 9.262 2.326 -10.570 1.00 80.38 177 GLU A C 1
ATOM 1397 O O . GLU A 1 177 ? 9.822 2.347 -11.663 1.00 80.38 177 GLU A O 1
ATOM 1402 N N . GLN A 1 178 ? 9.373 1.287 -9.740 1.00 80.56 178 GLN A N 1
ATOM 1403 C CA . GLN A 1 178 ? 10.155 0.096 -10.069 1.00 80.56 178 GLN A CA 1
ATOM 1404 C C . GLN A 1 178 ? 9.602 -0.645 -11.291 1.00 80.56 178 GLN A C 1
ATOM 1406 O O . GLN A 1 178 ? 10.370 -1.034 -12.170 1.00 80.56 178 GLN A O 1
ATOM 1411 N N . GLU A 1 179 ? 8.284 -0.827 -11.393 1.00 82.06 179 GLU A N 1
ATOM 1412 C CA . GLU A 1 179 ? 7.666 -1.457 -12.565 1.00 82.06 179 GLU A CA 1
ATOM 1413 C C . GLU A 1 179 ? 7.889 -0.647 -13.845 1.00 82.06 179 GLU A C 1
ATOM 1415 O O . GLU A 1 179 ? 8.182 -1.217 -14.900 1.00 82.06 179 GLU A O 1
ATOM 1420 N N . VAL A 1 180 ? 7.758 0.680 -13.769 1.00 81.81 180 VAL A N 1
ATOM 1421 C CA . VAL A 1 180 ? 8.020 1.583 -14.894 1.00 81.81 180 VAL A CA 1
ATOM 1422 C C . VAL A 1 180 ? 9.496 1.530 -15.272 1.00 81.81 180 VAL A C 1
ATOM 1424 O O . VAL A 1 180 ? 9.797 1.340 -16.447 1.00 81.81 180 VAL A O 1
ATOM 1427 N N . ALA A 1 181 ? 10.410 1.599 -14.303 1.00 80.38 181 ALA A N 1
ATOM 1428 C CA . ALA A 1 181 ? 11.844 1.483 -14.542 1.00 80.38 181 ALA A CA 1
ATOM 1429 C C . ALA A 1 181 ? 12.193 0.157 -15.232 1.00 80.38 181 ALA A C 1
ATOM 1431 O O . ALA A 1 181 ? 12.910 0.156 -16.228 1.00 80.38 181 ALA A O 1
ATOM 1432 N N . GLN A 1 182 ? 11.615 -0.963 -14.787 1.00 84.50 182 GLN A N 1
ATOM 1433 C CA . GLN A 1 182 ? 11.813 -2.266 -15.429 1.00 84.50 182 GLN A CA 1
ATOM 1434 C C . GLN A 1 182 ? 11.247 -2.323 -16.851 1.00 84.50 182 GLN A C 1
ATOM 1436 O O . GLN A 1 182 ? 11.839 -2.961 -17.723 1.00 84.50 182 GLN A O 1
ATOM 1441 N N . LYS A 1 183 ? 10.092 -1.698 -17.108 1.00 86.12 183 LYS A N 1
ATOM 1442 C CA . LYS A 1 183 ? 9.512 -1.624 -18.459 1.00 86.12 183 LYS A CA 1
ATOM 1443 C C . LYS A 1 183 ? 10.391 -0.794 -19.386 1.00 86.12 183 LYS A C 1
ATOM 1445 O O . LYS A 1 183 ? 10.718 -1.275 -20.465 1.00 86.12 183 LYS A O 1
ATOM 1450 N N . VAL A 1 184 ? 10.825 0.381 -18.935 1.00 84.44 184 VAL A N 1
ATOM 1451 C CA . VAL A 1 184 ? 11.738 1.257 -19.679 1.00 84.44 184 VAL A CA 1
ATOM 1452 C C . VAL A 1 184 ? 13.069 0.555 -19.933 1.00 84.44 184 VAL A C 1
ATOM 1454 O O . VAL A 1 184 ? 13.572 0.598 -21.047 1.00 84.44 184 VAL A O 1
ATOM 1457 N N . GLU A 1 185 ? 13.620 -0.163 -18.953 1.00 86.25 185 GLU A N 1
ATOM 1458 C CA . GLU A 1 185 ? 14.858 -0.927 -19.130 1.00 86.25 185 GLU A CA 1
ATOM 1459 C C . GLU A 1 185 ? 14.690 -2.059 -20.155 1.00 86.25 185 GLU A C 1
ATOM 1461 O O . GLU A 1 185 ? 15.555 -2.263 -21.007 1.00 86.25 185 GLU A O 1
ATOM 1466 N N . LYS A 1 186 ? 13.572 -2.795 -20.113 1.00 86.06 186 LYS A N 1
ATOM 1467 C CA . LYS A 1 186 ? 13.266 -3.837 -21.106 1.00 86.06 186 LYS A CA 1
ATOM 1468 C C . LYS A 1 186 ? 13.091 -3.255 -22.504 1.00 86.06 186 LYS A C 1
ATOM 1470 O O . LYS A 1 186 ? 13.591 -3.837 -23.462 1.00 86.06 186 LYS A O 1
ATOM 1475 N N . GLU A 1 187 ? 12.396 -2.131 -22.622 1.00 86.44 187 GLU A N 1
ATOM 1476 C CA . GLU A 1 187 ? 12.176 -1.446 -23.893 1.00 86.44 187 GLU A CA 1
ATOM 1477 C C . GLU A 1 187 ? 13.485 -0.881 -24.452 1.00 86.44 187 GLU A C 1
ATOM 1479 O O . GLU A 1 187 ? 13.787 -1.099 -25.622 1.00 86.44 187 GLU A O 1
ATOM 1484 N N . ALA A 1 188 ? 14.325 -0.284 -23.603 1.00 84.06 188 ALA A N 1
ATOM 1485 C CA . ALA A 1 188 ? 15.661 0.168 -23.971 1.00 84.06 188 ALA A CA 1
ATOM 1486 C C . ALA A 1 188 ? 16.540 -0.997 -24.449 1.00 84.06 188 ALA A C 1
ATOM 1488 O O . ALA A 1 188 ? 17.153 -0.897 -25.508 1.00 84.06 188 ALA A O 1
ATOM 1489 N N . LYS A 1 189 ? 16.556 -2.132 -23.733 1.00 84.00 189 LYS A N 1
ATOM 1490 C CA . LYS A 1 189 ? 17.288 -3.341 -24.158 1.00 84.00 189 LYS A CA 1
ATOM 1491 C C . LYS A 1 189 ? 16.771 -3.909 -25.477 1.00 84.00 189 LYS A C 1
ATOM 1493 O O . LYS A 1 189 ? 17.553 -4.403 -26.282 1.00 84.00 189 LYS A O 1
ATOM 1498 N N . LYS A 1 190 ? 15.460 -3.861 -25.707 1.00 85.62 190 LYS A N 1
ATOM 1499 C CA . LYS A 1 190 ? 14.869 -4.320 -26.965 1.00 85.62 190 LYS A CA 1
ATOM 1500 C C . LYS A 1 190 ? 15.250 -3.393 -28.120 1.00 85.62 190 LYS A C 1
ATOM 1502 O O . LYS A 1 190 ? 15.674 -3.875 -29.163 1.00 85.62 190 LYS A O 1
ATOM 1507 N N . ALA A 1 191 ? 15.178 -2.080 -27.912 1.00 82.75 191 ALA A N 1
ATOM 1508 C CA . ALA A 1 191 ? 15.586 -1.089 -28.901 1.00 82.75 191 ALA A CA 1
ATOM 1509 C C . ALA A 1 191 ? 17.080 -1.208 -29.251 1.00 82.75 191 ALA A C 1
ATOM 1511 O O . ALA A 1 191 ? 17.436 -1.154 -30.427 1.00 82.75 191 ALA A O 1
ATOM 1512 N N . THR A 1 192 ? 17.958 -1.441 -28.267 1.00 82.19 192 THR A N 1
ATOM 1513 C CA . THR A 1 192 ? 19.390 -1.661 -28.535 1.00 82.19 192 THR A CA 1
ATOM 1514 C C . THR A 1 192 ? 19.648 -2.975 -29.273 1.00 82.19 192 THR A C 1
ATOM 1516 O O . THR A 1 192 ? 20.509 -3.012 -30.154 1.00 82.19 192 THR A O 1
ATOM 1519 N N . GLN A 1 193 ? 18.897 -4.043 -28.981 1.00 83.81 193 GLN A N 1
ATOM 1520 C CA . GLN A 1 193 ? 18.963 -5.302 -29.734 1.00 83.81 193 GLN A CA 1
ATOM 1521 C C . GLN A 1 193 ? 18.528 -5.117 -31.192 1.00 83.81 193 GLN A C 1
ATOM 1523 O O . GLN A 1 193 ? 19.279 -5.480 -32.096 1.00 83.81 193 GLN A O 1
ATOM 1528 N N . GLU A 1 194 ? 17.375 -4.491 -31.431 1.00 84.94 194 GLU A N 1
ATOM 1529 C CA . GLU A 1 194 ? 16.866 -4.209 -32.780 1.00 84.94 194 GLU A CA 1
ATOM 1530 C C . GLU A 1 194 ? 17.840 -3.318 -33.576 1.00 84.94 194 GLU A C 1
ATOM 1532 O O . GLU A 1 194 ? 18.125 -3.594 -34.745 1.00 84.94 194 GLU A O 1
ATOM 1537 N N . ALA A 1 195 ? 18.425 -2.300 -32.933 1.00 81.88 195 ALA A N 1
ATOM 1538 C CA . ALA A 1 195 ? 19.440 -1.445 -33.545 1.00 81.88 195 ALA A CA 1
ATOM 1539 C C . ALA A 1 195 ? 20.725 -2.218 -33.892 1.00 81.88 195 ALA A C 1
ATOM 1541 O O . ALA A 1 195 ? 21.302 -2.033 -34.964 1.00 81.88 195 ALA A O 1
ATOM 1542 N N . THR A 1 196 ? 21.157 -3.136 -33.025 1.00 81.50 196 THR A N 1
ATOM 1543 C CA . THR A 1 196 ? 22.323 -3.997 -33.280 1.00 81.50 196 THR A CA 1
ATOM 1544 C C . THR A 1 196 ? 22.065 -4.947 -34.456 1.00 81.50 196 THR A C 1
ATOM 1546 O O . THR A 1 196 ? 22.917 -5.101 -35.330 1.00 81.50 196 THR A O 1
ATOM 1549 N N . GLU A 1 197 ? 20.878 -5.548 -34.546 1.00 82.94 197 GLU A N 1
ATOM 1550 C CA . GLU A 1 197 ? 20.503 -6.418 -35.669 1.00 82.94 197 GLU A CA 1
ATOM 1551 C C . GLU A 1 197 ? 20.436 -5.667 -37.006 1.00 82.94 197 GLU A C 1
ATOM 1553 O O . GLU A 1 197 ? 20.873 -6.178 -38.042 1.00 82.94 197 GLU A O 1
ATOM 1558 N N . ALA A 1 198 ? 19.906 -4.444 -37.007 1.00 82.69 198 ALA A N 1
ATOM 1559 C CA . ALA A 1 198 ? 19.881 -3.597 -38.192 1.00 82.69 198 ALA A CA 1
ATOM 1560 C C . ALA A 1 198 ? 21.296 -3.171 -38.619 1.00 82.69 198 ALA A C 1
ATOM 1562 O O . ALA A 1 198 ? 21.624 -3.255 -39.804 1.00 82.69 198 ALA A O 1
ATOM 1563 N N . ALA A 1 199 ? 22.161 -2.805 -37.668 1.00 80.50 199 ALA A N 1
ATOM 1564 C CA . ALA A 1 199 ? 23.565 -2.504 -37.937 1.00 80.50 199 ALA A CA 1
ATOM 1565 C C . ALA A 1 199 ? 24.315 -3.719 -38.520 1.00 80.50 199 ALA A C 1
ATOM 1567 O O . ALA A 1 199 ? 25.046 -3.567 -39.500 1.00 80.50 199 ALA A O 1
ATOM 1568 N N . LEU A 1 200 ? 24.070 -4.936 -38.015 1.00 81.06 200 LEU A N 1
ATOM 1569 C CA . LEU A 1 200 ? 24.612 -6.183 -38.579 1.00 81.06 200 LEU A CA 1
ATOM 1570 C C . LEU A 1 200 ? 24.214 -6.388 -40.047 1.00 81.06 200 LEU A C 1
ATOM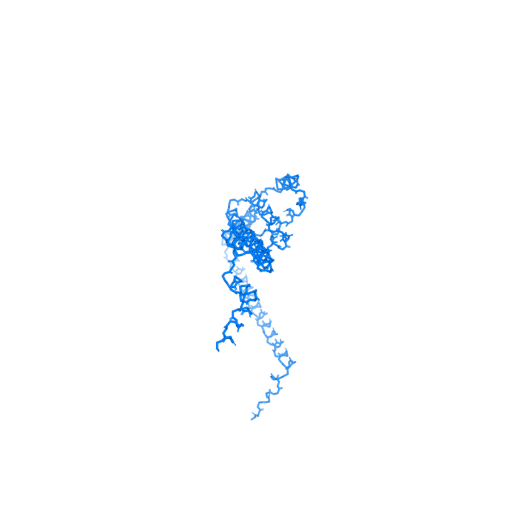 1572 O O . LEU A 1 200 ? 25.053 -6.772 -40.862 1.00 81.06 200 LEU A O 1
ATOM 1576 N N . LYS A 1 201 ? 22.957 -6.107 -40.413 1.00 82.69 201 LYS A N 1
ATOM 1577 C CA . LYS A 1 201 ? 22.503 -6.199 -41.814 1.00 82.69 201 LYS A CA 1
ATOM 1578 C C . LYS A 1 201 ? 23.237 -5.207 -42.719 1.00 82.69 201 LYS A C 1
ATOM 1580 O O . LYS A 1 201 ? 23.577 -5.556 -43.847 1.00 82.69 201 LYS A O 1
ATOM 1585 N N . ILE A 1 202 ? 23.518 -3.997 -42.230 1.00 81.19 202 ILE A N 1
ATOM 1586 C CA . ILE A 1 202 ? 24.289 -2.992 -42.980 1.00 81.19 202 ILE A CA 1
ATOM 1587 C C . ILE A 1 202 ? 25.747 -3.441 -43.140 1.00 81.19 202 ILE A C 1
ATOM 1589 O O . ILE A 1 202 ? 26.295 -3.354 -44.239 1.00 81.19 202 ILE A O 1
ATOM 1593 N N . VAL A 1 203 ? 26.353 -3.990 -42.080 1.00 81.00 203 VAL A N 1
ATOM 1594 C CA . VAL A 1 203 ? 27.704 -4.576 -42.115 1.00 81.00 203 VAL A CA 1
ATOM 1595 C C . VAL A 1 203 ? 27.796 -5.691 -43.162 1.00 81.00 203 VAL A C 1
ATOM 1597 O O . VAL A 1 203 ? 28.722 -5.689 -43.967 1.00 81.00 203 VAL A O 1
ATOM 1600 N N . GLN A 1 204 ? 26.820 -6.603 -43.213 1.00 79.06 204 GLN A N 1
ATOM 1601 C CA . GLN A 1 204 ? 26.762 -7.671 -44.223 1.00 79.06 204 GLN A CA 1
ATOM 1602 C C . GLN A 1 204 ? 26.597 -7.140 -45.656 1.00 79.06 204 GLN A C 1
ATOM 1604 O O . GLN A 1 204 ? 27.061 -7.775 -46.601 1.00 79.06 204 GLN A O 1
ATOM 1609 N N . GLY A 1 205 ? 25.957 -5.978 -45.819 1.00 79.25 205 GLY A N 1
ATOM 1610 C CA . GLY A 1 205 ? 25.805 -5.290 -47.102 1.00 79.25 205 GLY A CA 1
ATOM 1611 C C . GLY A 1 205 ? 27.049 -4.526 -47.579 1.00 79.25 205 GLY A C 1
ATOM 1612 O O . GLY A 1 205 ? 27.082 -4.116 -48.736 1.00 79.25 205 GLY A O 1
ATOM 1613 N N . GLY A 1 206 ? 28.064 -4.333 -46.726 1.00 76.50 206 GLY A N 1
ATOM 1614 C CA . GLY A 1 206 ? 29.356 -3.733 -47.089 1.00 76.50 206 GLY A CA 1
ATOM 1615 C C . GLY A 1 206 ? 29.370 -2.210 -47.297 1.00 76.50 206 GLY A C 1
ATOM 1616 O O . GLY A 1 206 ? 30.353 -1.682 -47.812 1.00 76.50 206 GLY A O 1
ATOM 1617 N N . ASP A 1 207 ? 28.309 -1.490 -46.917 1.00 82.19 207 ASP A N 1
ATOM 1618 C CA . ASP A 1 207 ? 28.198 -0.033 -47.097 1.00 82.19 207 AS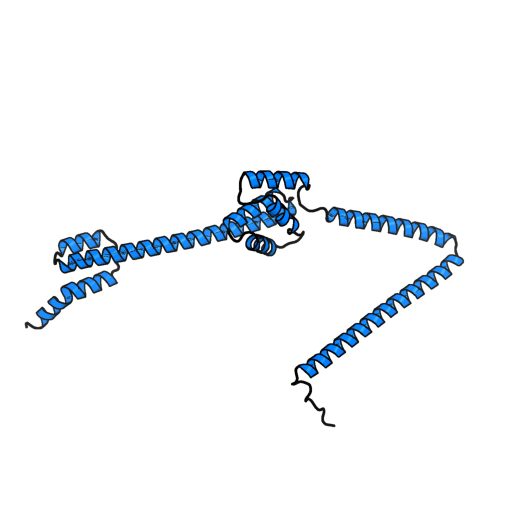P A CA 1
ATOM 1619 C C . ASP A 1 207 ? 28.594 0.721 -45.815 1.00 82.19 207 ASP A C 1
ATOM 1621 O O . ASP A 1 207 ? 27.794 0.895 -44.891 1.00 82.19 207 ASP A O 1
ATOM 1625 N N . LEU A 1 208 ? 29.858 1.155 -45.752 1.00 78.62 208 LEU A N 1
ATOM 1626 C CA . LEU A 1 208 ? 30.434 1.806 -44.570 1.00 78.62 208 LEU A CA 1
ATOM 1627 C C . LEU A 1 208 ? 29.801 3.172 -44.259 1.00 78.62 208 LEU A C 1
ATOM 1629 O O . LEU A 1 208 ? 29.696 3.535 -43.089 1.00 78.62 208 LEU A O 1
ATOM 1633 N N . ASN A 1 209 ? 29.372 3.917 -45.283 1.00 83.94 209 ASN A N 1
ATOM 1634 C CA . ASN A 1 209 ? 28.773 5.241 -45.100 1.00 83.94 209 ASN A CA 1
ATOM 1635 C C . ASN A 1 209 ? 27.382 5.111 -44.475 1.00 83.94 209 ASN A C 1
ATOM 1637 O O . ASN A 1 209 ? 27.083 5.789 -43.497 1.00 83.94 209 ASN A O 1
ATOM 1641 N N . LYS A 1 210 ? 26.576 4.151 -44.953 1.00 84.06 210 LYS A N 1
ATOM 1642 C CA . LYS A 1 210 ? 25.289 3.832 -44.318 1.00 84.06 210 LYS A CA 1
ATOM 1643 C C . LYS A 1 210 ? 25.450 3.328 -42.891 1.00 84.06 210 LYS A C 1
ATOM 1645 O O . LYS A 1 210 ? 24.607 3.628 -42.051 1.00 84.06 210 LYS A O 1
ATOM 1650 N N . LEU A 1 211 ? 26.508 2.566 -42.608 1.00 83.19 211 LEU A N 1
ATOM 1651 C CA . LEU A 1 211 ? 26.792 2.117 -41.247 1.00 83.19 211 LEU A CA 1
ATOM 1652 C C . LEU A 1 211 ? 27.111 3.307 -40.339 1.00 83.19 211 LEU A C 1
ATOM 1654 O O . LEU A 1 211 ? 26.547 3.399 -39.255 1.00 83.19 211 LEU A O 1
ATOM 1658 N N . LEU A 1 212 ? 27.967 4.228 -40.787 1.00 82.88 212 LEU A N 1
ATOM 1659 C CA . LEU A 1 212 ? 28.319 5.433 -40.036 1.00 82.88 212 LEU A CA 1
ATOM 1660 C C . LEU A 1 212 ? 27.080 6.292 -39.740 1.00 82.88 212 LEU A C 1
ATOM 1662 O O . LEU A 1 212 ? 26.849 6.639 -38.582 1.00 82.88 212 LEU A O 1
ATOM 1666 N N . ASP A 1 213 ? 26.250 6.560 -40.751 1.00 86.88 213 ASP A N 1
ATOM 1667 C CA . ASP A 1 213 ? 25.011 7.333 -40.597 1.00 86.88 213 ASP A CA 1
ATOM 1668 C C . ASP A 1 213 ? 24.041 6.658 -39.612 1.00 86.88 213 ASP A C 1
ATOM 1670 O O . ASP A 1 213 ? 23.410 7.317 -38.778 1.00 86.88 213 ASP A O 1
ATOM 1674 N N . TYR A 1 214 ? 23.956 5.325 -39.660 1.00 85.50 214 TYR A N 1
ATOM 1675 C CA . TYR A 1 214 ? 23.097 4.539 -38.780 1.00 85.50 214 TYR A CA 1
ATOM 1676 C C . TYR A 1 214 ? 23.587 4.531 -37.324 1.00 85.50 214 TYR A C 1
ATOM 1678 O O . TYR A 1 214 ? 22.773 4.680 -36.413 1.00 85.50 214 TYR A O 1
ATOM 1686 N N . LEU A 1 215 ? 24.901 4.410 -37.102 1.00 83.69 215 LEU A N 1
ATOM 1687 C CA . LEU A 1 215 ? 25.527 4.456 -35.775 1.00 83.69 215 LEU A CA 1
ATOM 1688 C C . LEU A 1 215 ? 25.446 5.851 -35.139 1.00 83.69 215 LEU A C 1
ATOM 1690 O O . LEU A 1 215 ? 25.323 5.956 -33.923 1.00 83.69 215 LEU A O 1
ATOM 1694 N N . MET A 1 216 ? 25.492 6.923 -35.936 1.00 84.50 216 MET A N 1
ATOM 1695 C CA . MET A 1 216 ? 25.296 8.286 -35.423 1.00 84.50 216 MET A CA 1
ATOM 1696 C C . MET A 1 216 ? 23.837 8.578 -35.055 1.00 84.50 216 MET A C 1
ATOM 1698 O O . MET A 1 216 ? 23.579 9.445 -34.223 1.00 84.50 216 MET A O 1
ATOM 1702 N N . SER A 1 217 ? 22.890 7.859 -35.661 1.00 83.69 217 SER A N 1
ATOM 1703 C CA . SER A 1 217 ? 21.454 8.075 -35.458 1.00 83.69 217 SER A CA 1
ATOM 1704 C C . SER A 1 217 ? 20.838 7.166 -34.391 1.00 83.69 217 SER A C 1
ATOM 1706 O O . SER A 1 217 ? 19.747 7.462 -33.909 1.00 83.69 217 SER A O 1
ATOM 1708 N N . ASN A 1 218 ? 21.503 6.067 -34.016 1.00 83.56 218 ASN A N 1
ATOM 1709 C CA . ASN A 1 218 ? 20.958 5.066 -33.097 1.00 83.56 218 ASN A CA 1
ATOM 1710 C C . ASN A 1 218 ? 21.952 4.725 -31.977 1.00 83.56 218 ASN A C 1
ATOM 1712 O O . ASN A 1 218 ? 23.104 4.395 -32.262 1.00 83.56 218 ASN A O 1
ATOM 1716 N N . PRO A 1 219 ? 21.519 4.736 -30.704 1.00 75.69 219 PRO A N 1
ATOM 1717 C CA . PRO A 1 219 ? 22.379 4.364 -29.591 1.00 75.69 219 PRO A CA 1
ATOM 1718 C C . PRO A 1 219 ? 22.621 2.849 -29.590 1.00 75.69 219 PRO A C 1
ATOM 1720 O O . PRO A 1 219 ? 21.707 2.057 -29.366 1.00 75.69 219 PRO A O 1
ATOM 1723 N N . ILE A 1 220 ? 23.869 2.446 -29.826 1.00 81.19 220 ILE A N 1
ATOM 1724 C CA . ILE A 1 220 ? 24.311 1.047 -29.787 1.00 81.19 220 ILE A CA 1
ATOM 1725 C C . ILE A 1 220 ? 25.494 0.937 -28.823 1.00 81.19 220 ILE A C 1
ATOM 1727 O O . ILE A 1 220 ? 26.357 1.814 -28.770 1.00 81.19 220 ILE A O 1
ATOM 1731 N N . GLU A 1 221 ? 25.541 -0.145 -28.046 1.00 81.19 221 GLU A N 1
ATOM 1732 C CA . GLU A 1 221 ? 26.637 -0.389 -27.108 1.00 81.19 221 GLU A CA 1
ATOM 1733 C C . GLU A 1 221 ? 27.980 -0.558 -27.836 1.00 81.19 221 GLU A C 1
ATOM 1735 O O . GLU A 1 221 ? 28.094 -1.298 -28.815 1.00 81.19 221 GLU A O 1
ATOM 1740 N N . ALA A 1 222 ? 29.036 0.074 -27.316 1.00 80.00 222 ALA A N 1
ATOM 1741 C CA . ALA A 1 222 ? 30.373 0.031 -27.917 1.00 80.00 222 ALA A CA 1
ATOM 1742 C C . ALA A 1 222 ? 30.925 -1.402 -28.071 1.00 80.00 222 ALA A C 1
ATOM 1744 O O . ALA A 1 222 ? 31.594 -1.724 -29.053 1.00 80.00 222 ALA A O 1
ATOM 1745 N N . THR A 1 223 ? 30.607 -2.285 -27.124 1.00 82.25 223 THR A N 1
ATOM 1746 C CA . THR A 1 223 ? 30.949 -3.715 -27.157 1.00 82.25 223 THR A CA 1
ATOM 1747 C C . THR A 1 223 ? 30.246 -4.453 -28.295 1.00 82.25 223 THR A C 1
ATOM 1749 O O . THR A 1 223 ? 30.857 -5.315 -28.930 1.00 82.25 223 THR A O 1
ATOM 1752 N N . ALA A 1 224 ? 28.987 -4.111 -28.578 1.00 79.12 224 ALA A N 1
ATOM 1753 C CA . ALA A 1 224 ? 28.236 -4.659 -29.699 1.00 79.12 224 ALA A CA 1
ATOM 1754 C C . ALA A 1 224 ? 28.828 -4.176 -31.029 1.00 79.12 224 ALA A C 1
ATOM 1756 O O . ALA A 1 224 ? 29.092 -4.997 -31.902 1.00 79.12 224 ALA A O 1
ATOM 1757 N N . ILE A 1 225 ? 29.146 -2.881 -31.151 1.00 80.75 225 ILE A N 1
ATOM 1758 C CA . ILE A 1 225 ? 29.806 -2.310 -32.340 1.00 80.75 225 ILE A CA 1
ATOM 1759 C C . ILE A 1 225 ? 31.122 -3.032 -32.643 1.00 80.75 225 ILE A C 1
ATOM 1761 O O . ILE A 1 225 ? 31.352 -3.441 -33.781 1.00 80.75 225 ILE A O 1
ATOM 1765 N N . TYR A 1 226 ? 31.960 -3.246 -31.626 1.00 81.31 226 TYR A N 1
ATOM 1766 C CA . TYR A 1 226 ? 33.229 -3.953 -31.788 1.00 81.31 226 TYR A CA 1
ATOM 1767 C C . TYR A 1 226 ? 33.039 -5.379 -32.324 1.00 81.31 226 TYR A C 1
ATOM 1769 O O . TYR A 1 226 ? 33.678 -5.751 -33.307 1.00 81.31 226 TYR A O 1
ATOM 1777 N N . LYS A 1 227 ? 32.131 -6.164 -31.724 1.00 81.50 227 LYS A N 1
ATOM 1778 C CA . LYS A 1 227 ? 31.834 -7.531 -32.185 1.00 81.50 227 LYS A CA 1
ATOM 1779 C C . LYS A 1 227 ? 31.318 -7.552 -33.624 1.00 81.50 227 LYS A C 1
ATOM 1781 O O . LYS A 1 227 ? 31.795 -8.350 -34.422 1.00 81.50 227 LYS A O 1
ATOM 1786 N N . MET A 1 228 ? 30.396 -6.648 -33.967 1.00 78.69 228 MET A N 1
ATOM 1787 C CA . MET A 1 228 ? 29.844 -6.547 -35.323 1.00 78.69 228 MET A CA 1
ATOM 1788 C C . MET A 1 228 ? 30.931 -6.270 -36.370 1.00 78.69 228 MET A C 1
ATOM 1790 O O . MET A 1 228 ? 30.945 -6.891 -37.433 1.00 78.69 228 MET A O 1
ATOM 1794 N N . LEU A 1 229 ? 31.856 -5.351 -36.076 1.00 79.00 229 LEU A N 1
ATOM 1795 C CA . LEU A 1 229 ? 32.948 -4.996 -36.984 1.00 79.00 229 LEU A CA 1
ATOM 1796 C C . LEU A 1 229 ? 34.005 -6.104 -37.093 1.00 79.00 229 LEU A C 1
ATOM 1798 O O . LEU A 1 229 ? 34.482 -6.374 -38.196 1.00 79.00 229 LEU A O 1
ATOM 1802 N N . ASP A 1 230 ? 34.350 -6.771 -35.990 1.00 80.38 230 ASP A N 1
ATOM 1803 C CA . ASP A 1 230 ? 35.296 -7.894 -35.997 1.00 80.38 230 ASP A CA 1
ATOM 1804 C C . ASP A 1 230 ? 34.743 -9.097 -36.784 1.00 80.38 230 ASP A C 1
ATOM 1806 O O . ASP A 1 230 ? 35.439 -9.692 -37.608 1.00 80.38 230 ASP A O 1
ATOM 1810 N N . GLU A 1 231 ? 33.456 -9.412 -36.631 1.00 76.56 231 GLU A N 1
ATOM 1811 C CA . GLU A 1 231 ? 32.815 -10.502 -37.372 1.00 76.56 231 GLU A CA 1
ATOM 1812 C C . GLU A 1 231 ? 32.633 -10.182 -38.865 1.00 76.56 231 GLU A C 1
ATOM 1814 O O . GLU A 1 231 ? 32.887 -11.044 -39.714 1.00 76.56 231 GLU A O 1
ATOM 1819 N N . GLY A 1 232 ? 32.224 -8.951 -39.194 1.00 70.94 232 GLY A N 1
ATOM 1820 C CA . GLY A 1 232 ? 31.958 -8.521 -40.569 1.00 70.94 232 GLY A CA 1
ATOM 1821 C C . GLY A 1 232 ? 33.209 -8.203 -41.390 1.00 70.94 232 GLY A C 1
ATOM 1822 O O . GLY A 1 232 ? 33.276 -8.536 -42.573 1.00 70.94 232 GLY A O 1
ATOM 1823 N N . TYR A 1 233 ? 34.224 -7.600 -40.767 1.00 69.75 233 TYR A N 1
ATOM 1824 C CA . TYR A 1 233 ? 35.421 -7.100 -41.455 1.00 69.75 233 TYR A CA 1
ATOM 1825 C C . TYR A 1 233 ? 36.735 -7.713 -40.942 1.00 69.75 233 TYR A C 1
ATOM 1827 O O . TYR A 1 233 ? 37.723 -7.740 -41.684 1.00 69.75 233 TYR A O 1
ATOM 1835 N N . GLY A 1 234 ? 36.775 -8.283 -39.733 1.00 66.25 234 GLY A N 1
ATOM 1836 C CA . GLY A 1 234 ? 37.992 -8.854 -39.134 1.00 66.25 234 GLY A CA 1
ATOM 1837 C C . GLY A 1 234 ? 38.571 -10.051 -39.900 1.00 66.25 234 GLY A C 1
ATOM 1838 O O . GLY A 1 234 ? 39.792 -10.233 -39.952 1.00 66.25 234 GLY A O 1
ATOM 1839 N N . LYS A 1 235 ? 37.736 -10.828 -40.607 1.00 61.91 235 LYS A N 1
ATOM 1840 C CA . LYS A 1 235 ? 38.212 -11.899 -41.510 1.00 61.91 235 LYS A CA 1
ATOM 1841 C C . LYS A 1 235 ? 38.956 -11.365 -42.741 1.00 61.91 235 LYS A C 1
ATOM 1843 O O . LYS A 1 235 ? 39.878 -12.027 -43.217 1.00 61.91 235 LYS A O 1
ATOM 1848 N N . ASN A 1 236 ? 38.596 -10.180 -43.236 1.00 55.72 236 ASN A N 1
ATOM 1849 C CA . ASN A 1 236 ? 39.252 -9.561 -44.392 1.00 55.72 236 ASN A CA 1
ATOM 1850 C C . ASN A 1 236 ? 40.580 -8.890 -44.004 1.00 55.72 236 ASN A C 1
ATOM 1852 O O . ASN A 1 236 ? 41.531 -8.932 -44.782 1.00 55.72 236 ASN A O 1
ATOM 1856 N N . LEU A 1 237 ? 40.695 -8.381 -42.774 1.00 52.75 237 LEU A N 1
ATOM 1857 C CA . LEU A 1 237 ? 41.945 -7.826 -42.238 1.00 52.75 237 LEU A CA 1
ATOM 1858 C C . LEU A 1 237 ? 43.026 -8.901 -42.013 1.00 52.75 237 LEU A C 1
ATOM 1860 O O . LEU A 1 237 ? 44.193 -8.665 -42.317 1.00 52.75 237 LEU A O 1
ATOM 1864 N N . LYS A 1 238 ? 42.654 -10.116 -41.580 1.00 51.88 238 LYS A N 1
ATOM 1865 C CA . LYS A 1 238 ? 43.602 -11.243 -41.4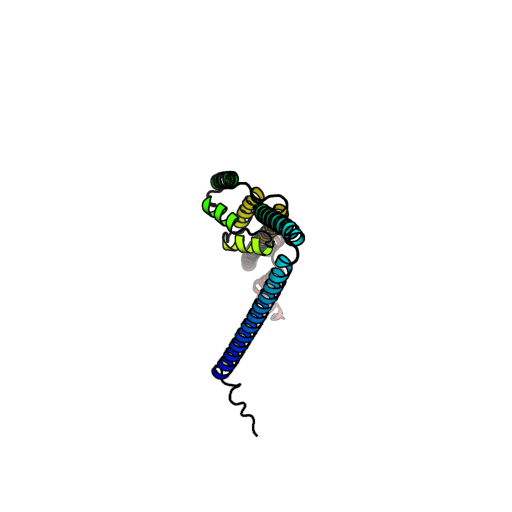17 1.00 51.88 238 LYS A CA 1
ATOM 1866 C C . LYS A 1 238 ? 44.152 -11.807 -42.734 1.00 51.88 238 LYS A C 1
ATOM 1868 O O . LYS A 1 238 ? 45.225 -12.400 -42.736 1.00 51.88 238 LYS A O 1
ATOM 1873 N N . LYS A 1 239 ? 43.448 -11.643 -43.860 1.00 47.88 239 LYS A N 1
ATOM 1874 C CA . LYS A 1 239 ? 43.959 -12.056 -45.184 1.00 47.88 239 LYS A CA 1
ATOM 1875 C C . LYS A 1 239 ? 45.040 -11.114 -45.722 1.00 47.88 239 LYS A C 1
ATOM 1877 O O . LYS A 1 239 ? 45.950 -11.569 -46.410 1.00 47.88 239 LYS A O 1
ATOM 1882 N N . LEU A 1 240 ? 44.975 -9.829 -45.375 1.00 46.16 240 LEU A N 1
ATOM 1883 C CA . LEU A 1 240 ? 45.969 -8.829 -45.781 1.00 46.16 240 LEU A CA 1
ATOM 1884 C C . LEU A 1 240 ? 47.323 -9.015 -45.077 1.00 46.16 2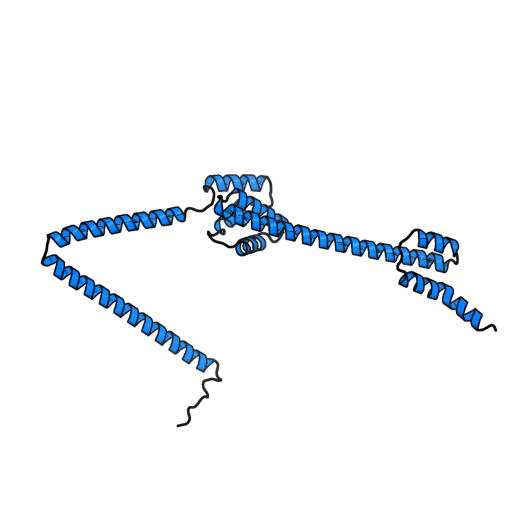40 LEU A C 1
ATOM 1886 O O . LEU A 1 240 ? 48.352 -8.727 -45.676 1.00 46.16 240 LEU A O 1
ATOM 1890 N N . SER A 1 241 ? 47.352 -9.564 -43.857 1.00 45.09 241 SER A N 1
ATOM 1891 C CA . SER A 1 241 ? 48.606 -9.841 -43.135 1.00 45.09 241 SER A CA 1
ATOM 1892 C C . SER A 1 241 ? 49.344 -11.107 -43.591 1.00 45.09 241 SER A C 1
ATOM 1894 O O . SER A 1 241 ? 50.436 -11.371 -43.106 1.00 45.09 241 SER A O 1
ATOM 1896 N N . LEU A 1 242 ? 48.749 -11.912 -44.478 1.00 45.50 242 LEU A N 1
ATOM 1897 C CA . LEU A 1 242 ? 49.332 -13.149 -45.027 1.00 45.50 242 LEU A CA 1
ATOM 1898 C C . LEU A 1 242 ? 49.812 -12.992 -46.481 1.00 45.50 242 LEU A C 1
ATOM 1900 O O . LEU A 1 242 ? 50.202 -13.974 -47.103 1.00 45.50 242 LEU A O 1
ATOM 1904 N N . SER A 1 243 ? 49.748 -11.774 -47.028 1.00 41.69 243 SER A N 1
ATOM 1905 C CA . SER A 1 243 ? 50.119 -11.464 -48.418 1.00 41.69 243 SER A CA 1
ATOM 1906 C C . SER A 1 243 ? 51.392 -10.609 -48.531 1.00 41.69 243 SER A C 1
ATOM 1908 O O . SER A 1 243 ? 51.582 -9.944 -49.547 1.00 41.69 243 SER A O 1
ATOM 1910 N N . PHE A 1 244 ? 52.243 -10.618 -47.501 1.00 40.47 244 PHE A N 1
ATOM 1911 C CA . PHE A 1 244 ? 53.580 -10.017 -47.513 1.00 40.47 244 PHE A CA 1
ATOM 1912 C C . PHE A 1 244 ? 54.643 -11.088 -47.290 1.00 40.47 244 PHE A C 1
ATOM 1914 O O . PHE A 1 244 ? 54.416 -11.951 -46.410 1.00 40.47 244 PHE A O 1
#

pLDDT: mean 72.89, std 12.41, range [40.47, 89.62]

Solvent-accessible surface area (backbone atoms only — not comparable to full-atom values): 13640 Å² total; per-residue (Å²): 133,86,80,80,67,79,47,79,82,39,79,67,45,51,48,52,54,55,47,50,56,51,51,53,56,50,49,53,52,50,52,54,51,51,51,50,52,52,50,51,52,53,51,52,55,55,50,55,65,52,42,79,77,33,70,68,60,46,54,56,49,52,54,51,52,52,52,51,52,52,51,52,51,50,48,52,51,47,53,57,53,71,62,58,60,66,49,55,59,71,70,61,44,52,52,50,29,46,54,49,20,73,77,36,78,90,44,49,40,68,58,54,50,52,53,60,69,70,59,57,93,84,65,50,53,66,59,52,50,52,52,38,43,72,77,28,76,50,69,68,55,29,47,51,52,45,53,51,50,42,71,44,36,38,73,86,58,25,57,51,46,49,57,41,42,52,52,53,52,48,54,53,50,54,52,49,51,52,52,49,50,52,49,53,51,51,50,50,53,48,50,33,50,55,50,48,55,53,50,46,55,35,50,76,68,69,44,65,67,62,42,51,57,47,56,76,73,43,82,62,59,69,70,56,54,51,51,48,48,45,71,65,46,42,68,61,58,60,55,62,73,70,74,117

Sequence (244 aa):
MVVDLGHLQNPDGLKQILMGMKEDQASDKLVAKAAIIASEQKAELQEQQSEEKNPLAAALRRSDRQIKAHTSSVKKAKEAKLAQKKLMPPKELEERAQEFSRRNPQFPPAGLLALTEKLKDGMSKQEILEMIQKEYPNPIEASLALEFLISVTLEDFKETLQFAQVDLNKEIIDKREQEVAQKVEKEAKKATQEATEAALKIVQGGDLNKLLDYLMSNPIEATAIYKMLDEGYGKNLKKLSLSF

Foldseek 3Di:
DDPPPVLVPDPVSVVVVVVVVVVVVVVVVVVVVVVVVVVVVVVVVVVVVVCVVDVVVVVVVVVVVVVVVVVVVVVVVVVVVVVPAQFADPVVLLVLLVVLCVVPVVRHSVNLVVLSVPDDPPDALVNNLVSLCVSPVDLVVSLSSLVSVLVGGHDPVNVRSVVSSVVSVVVVVVVVVVVVVVVVVVVVVVQQVVLLVVLLVVLQVVDVVVSVVSCVVGDHDPVSVVVSCCVSCVVVVVVVVVPD

Mean predicted aligned error: 19.65 Å

Radius of gyration: 40.28 Å; Cα contacts (8 Å, |Δi|>4): 110; chains: 1; bounding box: 80×56×119 Å

Secondary structure (DSSP, 8-state):
-----TTSSSHHHHHHHHHHHHHHHHHHHHHHHHHHHHHHHHHHHHHHHHHTT-HHHHHHHHHHHHHHHHHHHHHHHHHHHHTS-SB--HHHHHHHHHHHHHH-TTS-HHHHHHHHHH--TT--HHHHHHHHHHH--SHHHHHHHHHHHHHHB-HHHHHHHHHHHHHHHHHHHHHHHHHHHHHHHHHHHHHHHHHHHHHHHHHHHT-HHHHHHHHHHS---HHHHHHHHHHHHHHHHHHHTT--